Protein AF-A0A183I3W9-F1 (afdb_monomer)

Solvent-accessible surface area (backbone atoms only — not comparable to full-atom values): 16750 Å² total; per-residue (Å²): 138,83,79,77,71,91,75,84,71,76,73,82,89,70,84,82,90,46,64,45,97,86,68,46,75,49,68,56,59,66,65,44,48,93,55,62,92,86,59,88,74,72,74,53,72,75,74,72,52,84,78,87,78,65,98,84,52,79,87,77,57,77,79,57,71,70,59,51,52,53,52,48,52,54,50,48,54,52,48,56,47,52,58,54,44,75,73,58,87,86,91,89,84,89,89,62,102,74,78,94,72,88,87,69,85,76,87,74,64,93,83,63,73,87,91,68,87,80,84,73,86,70,81,82,74,81,75,76,62,72,76,66,86,85,68,71,96,62,76,83,80,78,47,74,65,56,58,56,74,66,57,76,76,83,89,67,58,97,84,63,61,94,85,65,74,91,72,59,68,67,69,55,56,66,68,64,51,63,90,74,59,77,88,80,82,65,68,65,60,54,56,50,51,51,52,51,52,53,52,50,52,53,54,49,52,55,49,50,52,52,49,51,54,50,49,53,53,49,52,53,52,53,46,53,50,47,53,54,50,38,53,72,77,45,56,91,51,42,68,61,57,56,68,74,73,117

Structure (mmCIF, N/CA/C/O backbone):
data_AF-A0A183I3W9-F1
#
_entry.id   AF-A0A183I3W9-F1
#
loop_
_atom_site.group_PDB
_atom_site.id
_atom_site.type_symbol
_atom_site.label_atom_id
_atom_site.label_alt_id
_atom_site.label_comp_id
_atom_site.label_asym_id
_atom_site.label_entity_id
_atom_site.label_seq_id
_atom_site.pdbx_PDB_ins_code
_atom_site.Cartn_x
_atom_site.Cartn_y
_atom_site.Cartn_z
_atom_site.occupancy
_atom_site.B_iso_or_equiv
_atom_site.auth_seq_id
_atom_site.auth_comp_id
_atom_site.auth_asym_id
_atom_site.auth_atom_id
_atom_site.pdbx_PDB_model_num
ATOM 1 N N . MET A 1 1 ? -70.844 -7.308 15.680 1.00 43.06 1 MET A N 1
ATOM 2 C CA . MET A 1 1 ? -69.522 -7.926 15.413 1.00 43.06 1 MET A CA 1
ATOM 3 C C . MET A 1 1 ? -68.602 -6.856 14.843 1.00 43.06 1 MET A C 1
ATOM 5 O O . MET A 1 1 ? -68.501 -6.716 13.629 1.00 43.06 1 MET A O 1
ATOM 9 N N . GLU A 1 2 ? -67.985 -6.054 15.705 1.00 44.09 2 GLU A N 1
ATOM 10 C CA . GLU A 1 2 ? -67.061 -4.998 15.281 1.00 44.09 2 GLU A CA 1
ATOM 11 C C . GLU A 1 2 ? -65.672 -5.600 15.044 1.00 44.09 2 GLU A C 1
ATOM 13 O O . GLU A 1 2 ? -65.039 -6.146 15.947 1.00 44.09 2 GLU A O 1
ATOM 18 N N . ARG A 1 3 ? -65.220 -5.572 13.785 1.00 52.25 3 ARG A N 1
ATOM 19 C CA . ARG A 1 3 ? -63.865 -5.980 13.400 1.00 52.25 3 ARG A CA 1
ATOM 20 C C . ARG A 1 3 ? -62.897 -4.868 13.777 1.00 52.25 3 ARG A C 1
ATOM 22 O O . ARG A 1 3 ? -62.835 -3.852 13.092 1.00 52.25 3 ARG A O 1
ATOM 29 N N . PHE A 1 4 ? -62.108 -5.098 14.819 1.00 52.31 4 PHE A N 1
ATOM 30 C CA . PHE A 1 4 ? -60.954 -4.261 15.124 1.00 52.31 4 PHE A CA 1
ATOM 31 C C . PHE A 1 4 ? -59.957 -4.265 13.944 1.00 52.31 4 PHE A C 1
ATOM 33 O O . PHE A 1 4 ? -59.622 -5.337 13.424 1.00 52.31 4 PHE A O 1
ATOM 40 N N . PRO A 1 5 ? -59.484 -3.091 13.488 1.00 58.53 5 PRO A N 1
ATOM 41 C CA . PRO A 1 5 ? -58.587 -2.987 12.344 1.00 58.53 5 PRO A CA 1
ATOM 42 C C . PRO A 1 5 ? -57.190 -3.546 12.658 1.00 58.53 5 PRO A C 1
ATOM 44 O O . PRO A 1 5 ? -56.577 -3.230 13.676 1.00 58.53 5 PRO A O 1
ATOM 47 N N . LYS A 1 6 ? -56.658 -4.355 11.731 1.00 56.38 6 LYS A N 1
ATOM 48 C CA . LYS A 1 6 ? -55.392 -5.115 11.824 1.00 56.38 6 LYS A CA 1
ATOM 49 C C . LYS A 1 6 ? -54.107 -4.260 11.868 1.00 56.38 6 LYS A C 1
ATOM 51 O O . LYS A 1 6 ? -53.014 -4.807 11.771 1.00 56.38 6 LYS A O 1
ATOM 56 N N . TYR A 1 7 ? -54.213 -2.939 12.002 1.00 55.66 7 TYR A N 1
ATOM 57 C CA . TYR A 1 7 ? -53.088 -2.002 11.859 1.00 55.66 7 TYR A CA 1
ATOM 58 C C . TYR A 1 7 ? -52.477 -1.551 13.196 1.00 55.66 7 TYR A C 1
ATOM 60 O O . TYR A 1 7 ? -51.515 -0.793 13.203 1.00 55.66 7 TYR A O 1
ATOM 68 N N . LEU A 1 8 ? -52.997 -2.025 14.333 1.00 51.72 8 LEU A N 1
ATOM 69 C CA . LEU A 1 8 ? -52.640 -1.509 15.664 1.00 51.72 8 LEU A CA 1
ATOM 70 C C . LEU A 1 8 ? -51.458 -2.213 16.362 1.00 51.72 8 LEU A C 1
ATOM 72 O O . LEU A 1 8 ? -51.265 -2.038 17.560 1.00 51.72 8 LEU A O 1
ATOM 76 N N . TRP A 1 9 ? -50.650 -2.989 15.632 1.00 46.47 9 TRP A N 1
ATOM 77 C CA . TRP A 1 9 ? -49.491 -3.715 16.184 1.00 46.47 9 TRP A CA 1
ATOM 78 C C . TRP A 1 9 ? -48.171 -3.406 15.467 1.00 46.47 9 TRP A C 1
ATOM 80 O O . TRP A 1 9 ? -47.278 -4.249 15.380 1.00 46.47 9 TRP A O 1
ATOM 90 N N . GLN A 1 10 ? -47.986 -2.175 14.994 1.00 53.25 10 GLN A N 1
ATOM 91 C CA . GLN A 1 10 ? -46.625 -1.669 14.816 1.00 53.25 10 GLN A CA 1
ATOM 92 C C . GLN A 1 10 ? -46.059 -1.360 16.204 1.00 53.25 10 GLN A C 1
ATOM 94 O O . GLN A 1 10 ? -46.122 -0.236 16.690 1.00 53.25 10 GLN A O 1
ATOM 99 N N . ALA A 1 11 ? -45.551 -2.399 16.873 1.00 58.72 11 ALA A N 1
ATOM 100 C CA . ALA A 1 11 ? -44.767 -2.242 18.088 1.00 58.72 11 ALA A CA 1
ATOM 101 C C . ALA A 1 11 ? -43.637 -1.252 17.792 1.00 58.72 11 ALA A C 1
ATOM 103 O O . ALA A 1 11 ? -42.832 -1.467 16.880 1.00 58.72 11 ALA A O 1
ATOM 104 N N . ILE A 1 12 ? -43.618 -0.138 18.519 1.00 67.50 12 ILE A N 1
ATOM 105 C CA . ILE A 1 12 ? -42.711 0.954 18.208 1.00 67.50 12 ILE A CA 1
ATOM 106 C C . ILE A 1 12 ? -41.286 0.532 18.597 1.00 67.50 12 ILE A C 1
ATOM 108 O O . ILE A 1 12 ? -40.957 0.416 19.773 1.00 67.50 12 ILE A O 1
ATOM 112 N N . LYS A 1 13 ? -40.439 0.271 17.596 1.00 75.38 13 LYS A N 1
ATOM 113 C CA . LYS A 1 13 ? -39.025 -0.108 17.760 1.00 75.38 13 LYS A CA 1
ATOM 114 C C . LYS A 1 13 ? -38.117 1.122 17.661 1.00 75.38 13 LYS A C 1
ATOM 116 O O . LYS A 1 13 ? -37.352 1.240 16.707 1.00 75.38 13 LYS A O 1
ATOM 121 N N . HIS A 1 14 ? -38.204 2.046 18.615 1.00 80.25 14 HIS A N 1
ATOM 122 C CA . HIS A 1 14 ? -37.231 3.138 18.739 1.00 80.25 14 HIS A CA 1
ATOM 123 C C . HIS A 1 14 ? -36.423 3.005 20.028 1.00 80.25 14 HIS A C 1
ATOM 125 O O . HIS A 1 14 ? -36.934 2.562 21.057 1.00 80.25 14 HIS A O 1
ATOM 131 N N . LEU A 1 15 ? -35.154 3.408 19.972 1.00 80.56 15 LEU A N 1
ATOM 132 C CA . LEU A 1 15 ? -34.375 3.640 21.181 1.00 80.56 15 LEU A CA 1
ATOM 133 C C . LEU A 1 15 ? -34.930 4.888 21.876 1.00 80.56 15 LEU A C 1
ATOM 135 O O . LEU A 1 15 ? -35.267 5.870 21.213 1.00 80.56 15 LEU A O 1
ATOM 139 N N . ARG A 1 16 ? -35.042 4.853 23.205 1.00 83.81 16 ARG A N 1
ATOM 140 C CA . ARG A 1 16 ? -35.497 6.009 23.978 1.00 83.81 16 ARG A CA 1
ATOM 141 C C . ARG A 1 16 ? -34.495 7.157 23.832 1.00 83.81 16 ARG A C 1
ATOM 143 O O . ARG A 1 16 ? -33.296 6.956 23.997 1.00 83.81 16 ARG A O 1
ATOM 150 N N . HIS A 1 17 ? -35.001 8.358 23.582 1.00 83.75 17 HIS A N 1
ATOM 151 C CA . HIS A 1 17 ? -34.209 9.579 23.661 1.00 83.75 17 HIS A CA 1
ATOM 152 C C . HIS A 1 17 ? -33.884 9.886 25.126 1.00 83.75 17 HIS A C 1
ATOM 154 O O . HIS A 1 17 ? -34.784 10.102 25.937 1.00 83.75 17 HIS A O 1
ATOM 160 N N . GLU A 1 18 ? -32.600 9.867 25.469 1.00 86.75 18 GLU A N 1
ATOM 161 C CA . GLU A 1 18 ? -32.106 10.259 26.788 1.00 86.75 18 GLU A CA 1
ATOM 162 C C . GLU A 1 18 ? -31.524 11.672 26.717 1.00 86.75 18 GLU A C 1
ATOM 164 O O . GLU A 1 18 ? -30.906 12.034 25.716 1.00 86.75 18 GLU A O 1
ATOM 169 N N . CYS A 1 19 ? -31.684 12.459 27.777 1.00 86.88 19 CYS A N 1
ATOM 170 C CA . CYS A 1 19 ? -31.010 13.748 27.917 1.00 86.88 19 CYS A CA 1
ATOM 171 C C . CYS A 1 19 ? -29.871 13.634 28.937 1.00 86.88 19 CYS A C 1
ATOM 173 O O . CYS A 1 19 ? -29.967 12.889 29.914 1.00 86.88 19 CYS A O 1
ATOM 175 N N . ASP A 1 20 ? -28.786 14.363 28.702 1.00 84.81 20 ASP A N 1
ATOM 176 C CA . ASP A 1 20 ? -27.709 14.563 29.667 1.00 84.81 20 ASP A CA 1
ATOM 177 C C . ASP A 1 20 ? -28.142 15.450 30.839 1.00 84.81 20 ASP A C 1
ATOM 179 O O . ASP A 1 20 ? -29.170 16.122 30.782 1.00 84.81 20 ASP A O 1
ATOM 183 N N . ALA A 1 21 ? -27.306 15.511 31.880 1.00 90.06 21 ALA A N 1
ATOM 184 C CA . ALA A 1 21 ? -27.482 16.441 32.999 1.00 90.06 21 ALA A CA 1
ATOM 185 C C . ALA A 1 21 ? -27.509 17.921 32.552 1.00 90.06 21 ALA A C 1
ATOM 187 O O . ALA A 1 21 ? -28.135 18.748 33.201 1.00 90.06 21 ALA A O 1
ATOM 188 N N . GLU A 1 22 ? -26.885 18.243 31.412 1.00 86.31 22 GLU A N 1
ATOM 189 C CA . GLU A 1 22 ? -26.918 19.571 30.777 1.00 86.31 22 GLU A CA 1
ATOM 190 C C . GLU A 1 22 ? -28.185 19.824 29.934 1.00 86.31 22 GLU A C 1
ATOM 192 O O . GLU A 1 22 ? -28.310 20.873 29.306 1.00 86.31 22 GLU A O 1
ATOM 197 N N . GLY A 1 23 ? -29.100 18.851 29.834 1.00 87.88 23 GLY A N 1
ATOM 198 C CA . GLY A 1 23 ? -30.325 18.958 29.033 1.00 87.88 23 GLY A CA 1
ATOM 199 C C . GLY A 1 23 ? -30.139 18.757 27.522 1.00 87.88 23 GLY A C 1
ATOM 200 O O . GLY A 1 23 ? -31.099 18.886 26.766 1.00 87.88 23 GLY A O 1
ATOM 201 N N . LYS A 1 24 ? -28.931 18.414 27.058 1.00 86.44 24 LYS A N 1
ATOM 202 C CA . LYS A 1 24 ? -28.671 18.053 25.653 1.00 86.44 24 LYS A CA 1
ATOM 203 C C . LYS A 1 24 ? -29.099 16.614 25.373 1.00 86.44 24 LYS A C 1
ATOM 205 O O . LYS A 1 24 ? -28.997 15.750 26.237 1.00 86.44 24 LYS A O 1
ATOM 210 N N . LEU A 1 25 ? -29.548 16.353 24.148 1.00 86.94 25 LEU A N 1
ATOM 211 C CA . LEU A 1 25 ? -29.925 15.013 23.706 1.00 86.94 25 LEU A CA 1
ATOM 212 C C . LEU A 1 25 ? -28.689 14.102 23.566 1.00 86.94 25 LEU A C 1
ATOM 214 O O . LEU A 1 25 ? -27.729 14.445 22.871 1.00 86.94 25 LEU A O 1
ATOM 218 N N . ARG A 1 26 ? -28.742 12.908 24.166 1.00 85.62 26 ARG A N 1
ATOM 219 C CA . ARG A 1 26 ? -27.699 11.870 24.104 1.00 85.62 26 ARG A CA 1
ATOM 220 C C . ARG A 1 26 ? -27.706 11.129 22.774 1.00 85.62 26 ARG A C 1
ATOM 222 O O . ARG A 1 26 ? -28.181 9.997 22.677 1.00 85.62 26 ARG A O 1
ATOM 229 N N . ASN A 1 27 ? -27.097 11.723 21.756 1.00 86.94 27 ASN A N 1
ATOM 230 C CA . ASN A 1 27 ? -26.904 11.051 20.463 1.00 86.94 27 ASN A CA 1
ATOM 231 C C . ASN A 1 27 ? -25.911 9.880 20.551 1.00 86.94 27 ASN A C 1
ATOM 233 O O . ASN A 1 27 ? -25.995 8.918 19.788 1.00 86.94 27 ASN A O 1
ATOM 237 N N . ASP A 1 28 ? -25.016 9.911 21.536 1.00 85.88 28 ASP A N 1
ATOM 238 C CA . ASP A 1 28 ? -24.037 8.857 21.787 1.00 85.88 28 ASP A CA 1
ATOM 239 C C . ASP A 1 28 ? -24.665 7.491 22.116 1.00 85.88 28 ASP A C 1
ATOM 241 O O . ASP A 1 28 ? -24.008 6.460 21.973 1.00 85.88 28 ASP A O 1
ATOM 245 N N . ALA A 1 29 ? -25.928 7.455 22.567 1.00 86.19 29 ALA A N 1
ATOM 246 C CA . ALA A 1 29 ? -26.637 6.208 22.861 1.00 86.19 29 ALA A CA 1
ATOM 247 C C . ALA A 1 29 ? -26.709 5.283 21.630 1.00 86.19 29 ALA A C 1
ATOM 249 O O . ALA A 1 29 ? -26.694 4.061 21.770 1.00 86.19 29 ALA A O 1
ATOM 250 N N . ILE A 1 30 ? -26.698 5.862 20.424 1.00 87.62 30 ILE A N 1
ATOM 251 C CA . ILE A 1 30 ? -26.643 5.127 19.156 1.00 87.62 30 ILE A CA 1
ATOM 252 C C . ILE A 1 30 ? -25.282 4.438 18.992 1.00 87.62 30 ILE A C 1
ATOM 254 O O . ILE A 1 30 ? -25.228 3.244 18.710 1.00 87.62 30 ILE A O 1
ATOM 258 N N . ALA A 1 31 ? -24.182 5.162 19.219 1.00 87.19 31 ALA A N 1
ATOM 259 C CA . ALA A 1 31 ? -22.823 4.626 19.100 1.00 87.19 31 ALA A CA 1
ATOM 260 C C . ALA A 1 31 ? -22.476 3.618 20.213 1.00 87.19 31 ALA A C 1
ATOM 262 O O . ALA A 1 31 ? -21.666 2.715 20.010 1.00 87.19 31 ALA A O 1
ATOM 263 N N . ARG A 1 32 ? -23.105 3.748 21.388 1.00 87.31 32 ARG A N 1
ATOM 264 C CA . ARG A 1 32 ? -22.963 2.813 22.516 1.00 87.31 32 ARG A CA 1
ATOM 265 C C . ARG A 1 32 ? -23.821 1.554 22.384 1.00 87.31 32 ARG A C 1
ATOM 267 O O . ARG A 1 32 ? -23.652 0.632 23.180 1.00 87.31 32 ARG A O 1
ATOM 274 N N . SER A 1 33 ? -24.721 1.486 21.403 1.00 87.19 33 SER A N 1
ATOM 275 C CA . SER A 1 33 ? -25.565 0.310 21.174 1.00 87.19 33 SER A CA 1
ATOM 276 C C . SER A 1 33 ? -24.704 -0.943 21.011 1.00 87.19 33 SER A C 1
ATOM 278 O O . SER A 1 33 ? -23.833 -0.971 20.152 1.00 87.19 33 SER A O 1
ATOM 280 N N . GLY A 1 34 ? -24.924 -1.969 21.838 1.00 87.62 34 GLY A N 1
ATOM 281 C CA . GLY A 1 34 ? -24.146 -3.217 21.826 1.00 87.62 34 GLY A CA 1
ATOM 282 C C . GLY A 1 34 ? -22.860 -3.209 22.664 1.00 87.62 34 GLY A C 1
ATOM 283 O O . GLY A 1 34 ? -22.199 -4.242 22.753 1.00 87.62 34 GLY A O 1
ATOM 284 N N . HIS A 1 35 ? -22.513 -2.090 23.306 1.00 90.38 35 HIS A N 1
ATOM 285 C CA . HIS A 1 35 ? -21.394 -1.991 24.249 1.00 90.38 35 HIS A CA 1
ATOM 286 C C . HIS A 1 35 ? -21.886 -1.911 25.705 1.00 90.38 35 HIS A C 1
ATOM 288 O O . HIS A 1 35 ? -23.045 -1.592 25.968 1.00 90.38 35 HIS A O 1
ATOM 294 N N . SER A 1 36 ? -21.001 -2.204 26.668 1.00 90.44 36 SER A N 1
ATOM 295 C CA . SER A 1 36 ? -21.293 -1.975 28.093 1.00 90.44 36 SER A CA 1
ATOM 296 C C . SER A 1 36 ? -21.435 -0.478 28.389 1.00 90.44 36 SER A C 1
ATOM 298 O O . SER A 1 36 ? -20.814 0.346 27.718 1.00 90.44 36 SER A O 1
ATOM 300 N N . LYS A 1 37 ? -22.199 -0.131 29.432 1.00 87.88 37 LYS A N 1
ATOM 301 C CA . LYS A 1 37 ? -22.383 1.258 29.889 1.00 87.88 37 LYS A CA 1
ATOM 302 C C . LYS A 1 37 ? -21.067 1.913 30.318 1.00 87.88 37 LYS A C 1
ATOM 304 O O . LYS A 1 37 ? -20.901 3.109 30.113 1.00 87.88 37 LYS A O 1
ATOM 309 N N . ASP A 1 38 ? -20.138 1.115 30.836 1.00 91.44 38 ASP A N 1
ATOM 310 C CA . ASP A 1 38 ? -18.844 1.583 31.347 1.00 91.44 38 ASP A CA 1
ATOM 311 C C . ASP A 1 38 ? -17.787 1.733 30.243 1.00 91.44 38 ASP A C 1
ATOM 313 O O . ASP A 1 38 ? -16.693 2.246 30.477 1.00 91.44 38 ASP A O 1
ATOM 317 N N . LYS A 1 39 ? -18.083 1.280 29.015 1.00 90.44 39 LYS A N 1
ATOM 318 C CA . LYS A 1 39 ? -17.146 1.402 27.900 1.00 90.44 39 LYS A CA 1
ATOM 319 C C . LYS A 1 39 ? -17.141 2.838 27.389 1.00 90.44 39 LYS A C 1
ATOM 321 O O . LYS A 1 39 ? -18.136 3.330 26.858 1.00 90.44 39 LYS A O 1
ATOM 326 N N . ILE A 1 40 ? -15.984 3.480 27.496 1.00 89.44 40 ILE A N 1
ATOM 327 C CA . ILE A 1 40 ? -15.770 4.840 27.006 1.00 89.44 40 ILE A CA 1
ATOM 328 C C . ILE A 1 40 ? -15.746 4.820 25.472 1.00 89.44 40 ILE A C 1
ATOM 330 O O . ILE A 1 40 ? -14.981 4.074 24.859 1.00 89.44 40 ILE A O 1
ATOM 334 N N . ILE A 1 41 ? -16.610 5.628 24.855 1.00 89.06 41 ILE A N 1
ATOM 335 C CA . ILE A 1 41 ? -16.709 5.807 23.403 1.00 89.06 41 ILE A CA 1
ATOM 336 C C . ILE A 1 41 ? -16.682 7.307 23.132 1.00 89.06 41 ILE A C 1
ATOM 338 O O . ILE A 1 41 ? -17.543 8.038 23.618 1.00 89.06 41 ILE A O 1
ATOM 342 N N . CYS A 1 42 ? -15.686 7.750 22.369 1.00 89.31 42 CYS A N 1
ATOM 343 C CA . CYS A 1 42 ? -15.463 9.158 22.066 1.00 89.31 42 CYS A CA 1
ATOM 344 C C . CYS A 1 42 ? -16.287 9.568 20.840 1.00 89.31 42 CYS A C 1
ATOM 346 O O . CYS A 1 42 ? -15.908 9.293 19.702 1.00 89.31 42 CYS A O 1
ATOM 348 N N . THR A 1 43 ? -17.439 10.190 21.056 1.00 88.62 43 THR A N 1
ATOM 349 C CA . THR A 1 43 ? -18.386 10.605 20.002 1.00 88.62 43 THR A CA 1
ATOM 350 C C . THR A 1 43 ? -18.501 12.116 19.872 1.00 88.62 43 THR A C 1
ATOM 352 O O . THR A 1 43 ? -18.992 12.609 18.855 1.00 88.62 43 THR A O 1
ATOM 355 N N . ARG A 1 44 ? -18.096 12.871 20.897 1.00 87.31 44 ARG A N 1
ATOM 356 C CA . ARG A 1 44 ? -18.384 14.302 20.992 1.00 87.31 44 ARG A CA 1
ATOM 357 C C . ARG A 1 44 ? -17.227 15.111 20.429 1.00 87.31 44 ARG A C 1
ATOM 359 O O . ARG A 1 44 ? -16.066 14.749 20.567 1.00 87.31 44 ARG A O 1
ATOM 366 N N . LEU A 1 45 ? -17.538 16.290 19.888 1.00 85.06 45 LEU A N 1
ATOM 367 C CA . LEU A 1 45 ? -16.521 17.237 19.412 1.00 85.06 45 LEU A CA 1
ATOM 368 C C . LEU A 1 45 ? -15.547 17.663 20.525 1.00 85.06 45 LEU A C 1
ATOM 370 O O . LEU A 1 45 ? -14.388 17.953 20.251 1.00 85.06 45 LEU A O 1
ATOM 374 N N . VAL A 1 46 ? -16.011 17.685 21.779 1.00 87.25 46 VAL A N 1
ATOM 375 C CA . VAL A 1 46 ? -15.175 17.968 22.957 1.00 87.25 46 VAL A CA 1
ATOM 376 C C . VAL A 1 46 ? -14.019 16.974 23.072 1.00 87.25 46 VAL A C 1
ATOM 378 O O . VAL A 1 46 ? -12.926 17.374 23.456 1.00 87.25 46 VAL A O 1
ATOM 381 N N . ASP A 1 47 ? -14.233 15.719 22.673 1.00 87.62 47 ASP A N 1
ATOM 382 C CA . ASP A 1 47 ? -13.225 14.660 22.752 1.00 87.62 47 ASP A CA 1
ATOM 383 C C . ASP A 1 47 ? -12.129 14.826 21.674 1.00 87.62 47 ASP A C 1
ATOM 385 O O . ASP A 1 47 ? -11.047 14.263 21.806 1.00 87.62 47 ASP A O 1
ATOM 389 N N . VAL A 1 48 ? -12.392 15.614 20.619 1.00 86.19 48 VAL A N 1
ATOM 390 C CA . VAL A 1 48 ? -11.461 15.891 19.502 1.00 86.19 48 VAL A CA 1
ATOM 391 C C . VAL A 1 48 ? -10.610 17.136 19.758 1.00 86.19 48 VAL A C 1
ATOM 393 O O . VAL A 1 48 ? -9.575 17.335 19.122 1.00 86.19 48 VAL A O 1
ATOM 396 N N . LYS A 1 49 ? -11.048 18.012 20.667 1.00 86.25 49 LYS A N 1
ATOM 397 C CA . LYS A 1 49 ? -10.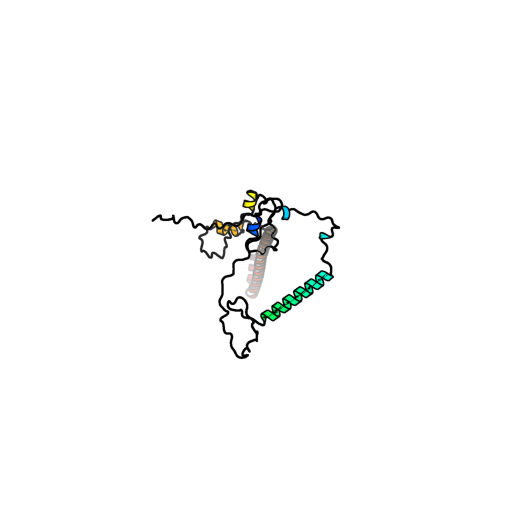317 19.242 20.963 1.00 86.25 49 LYS A CA 1
ATOM 398 C C . LYS A 1 49 ? -9.014 18.904 21.693 1.00 86.25 49 LYS A C 1
ATOM 400 O O . LYS A 1 49 ? -9.053 18.137 22.657 1.00 86.25 49 LYS A O 1
ATOM 405 N N . PRO A 1 50 ? -7.876 19.491 21.282 1.00 86.81 50 PRO A N 1
ATOM 406 C CA . PRO A 1 50 ? -6.635 19.312 22.014 1.00 86.81 50 PRO A CA 1
ATOM 407 C C . PRO A 1 50 ? -6.811 19.871 23.426 1.00 86.81 50 PRO A C 1
ATOM 409 O O . PRO A 1 50 ? -7.314 20.982 23.610 1.00 86.81 50 PRO A O 1
ATOM 412 N N . LYS A 1 51 ? -6.408 19.087 24.423 1.00 85.31 51 LYS A N 1
ATOM 413 C CA . LYS A 1 51 ? -6.261 19.578 25.790 1.00 85.31 51 LYS A CA 1
ATOM 414 C C . LYS A 1 51 ? -4.870 20.186 25.901 1.00 85.31 51 LYS A C 1
ATOM 416 O O . LYS A 1 51 ? -3.891 19.527 25.567 1.00 85.31 51 LYS A O 1
ATOM 421 N N . VAL A 1 52 ? -4.803 21.450 26.308 1.00 82.19 52 VAL A N 1
ATOM 422 C CA . VAL A 1 52 ? -3.532 22.095 26.652 1.00 82.19 52 VAL A CA 1
ATOM 423 C C . VAL A 1 52 ? -3.080 21.486 27.975 1.00 82.19 52 VAL A C 1
ATOM 425 O O . VAL A 1 52 ? -3.866 21.443 28.920 1.00 82.19 52 VAL A O 1
ATOM 42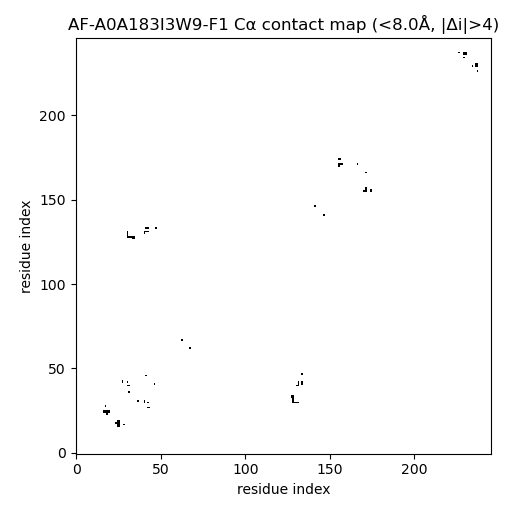8 N N . PHE A 1 53 ? -1.862 20.957 28.009 1.00 74.12 53 PHE A N 1
ATOM 429 C CA . PHE A 1 53 ? -1.274 20.391 29.218 1.00 74.12 53 PHE A CA 1
ATOM 430 C C . PHE A 1 53 ? -0.327 21.419 29.836 1.00 74.12 53 PHE A C 1
ATOM 432 O O . PHE A 1 53 ? 0.484 22.009 29.126 1.00 74.12 53 PHE A O 1
ATOM 439 N N . GLU A 1 54 ? -0.442 21.626 31.145 1.00 75.69 54 GLU A N 1
ATOM 440 C CA . GLU A 1 54 ? 0.589 22.288 31.945 1.00 75.69 54 GLU A CA 1
ATOM 441 C C . GLU A 1 54 ? 1.638 21.227 32.317 1.00 75.69 54 GLU A C 1
ATOM 443 O O . GLU A 1 54 ? 1.272 20.117 32.714 1.00 75.69 54 GLU A O 1
ATOM 448 N N . GLU A 1 55 ? 2.928 21.534 32.142 1.00 65.31 55 GLU A N 1
ATOM 449 C CA . GLU A 1 55 ? 4.035 20.564 32.271 1.00 65.31 55 GLU A CA 1
ATOM 450 C C . GLU A 1 55 ? 4.159 19.946 33.680 1.00 65.31 55 GLU A C 1
ATOM 452 O O . GLU A 1 55 ? 4.743 18.875 33.829 1.00 65.31 55 GLU A O 1
ATOM 457 N N . GLU A 1 56 ? 3.543 20.558 34.696 1.00 61.75 56 GLU A N 1
ATOM 458 C CA . GLU A 1 56 ? 3.588 20.127 36.102 1.00 61.75 56 GLU A CA 1
ATOM 459 C C . GLU A 1 56 ? 2.253 19.562 36.631 1.00 61.75 56 GLU A C 1
ATOM 461 O O . GLU A 1 56 ? 2.024 19.485 37.836 1.00 61.75 56 GLU A O 1
ATOM 466 N N . GLY A 1 57 ? 1.333 19.155 35.751 1.00 64.00 57 GLY A N 1
ATOM 467 C CA . GLY A 1 57 ? 0.051 18.587 36.175 1.00 64.00 57 GLY A CA 1
ATOM 468 C C . GLY A 1 57 ? 0.161 17.146 36.699 1.00 64.00 57 GLY A C 1
ATOM 469 O O . GLY A 1 57 ? 0.573 16.244 35.969 1.00 64.00 57 GLY A O 1
ATOM 470 N N . GLU A 1 58 ? -0.343 16.882 37.911 1.00 68.06 58 GLU A N 1
ATOM 471 C CA . GLU A 1 58 ? -0.514 15.530 38.496 1.00 68.06 58 GLU A CA 1
ATOM 472 C C . GLU A 1 58 ? -1.301 14.550 37.592 1.00 68.06 58 GLU A C 1
ATOM 474 O O . GLU A 1 58 ? -1.214 13.334 37.741 1.00 68.06 58 GLU A O 1
ATOM 479 N N . LEU A 1 59 ? -2.046 15.062 36.607 1.00 72.94 59 LEU A N 1
ATOM 480 C CA . LEU A 1 59 ? -2.926 14.301 35.712 1.00 72.94 59 LEU A CA 1
ATOM 481 C C . LEU A 1 59 ? -2.213 13.320 34.764 1.00 72.94 59 LEU A C 1
ATOM 483 O O . LEU A 1 59 ? -2.861 12.402 34.261 1.00 72.94 59 LEU A O 1
ATOM 487 N N . LEU A 1 60 ? -0.923 13.521 34.476 1.00 79.25 60 LEU A N 1
ATOM 488 C CA . LEU A 1 60 ? -0.138 12.664 33.570 1.00 79.25 60 LEU A CA 1
ATOM 489 C C . LEU A 1 60 ? 0.852 11.749 34.304 1.00 79.25 60 LEU A C 1
ATOM 491 O O . LEU A 1 60 ? 1.634 11.044 33.662 1.00 79.25 60 LEU A O 1
ATOM 495 N N . GLN A 1 61 ? 0.823 11.732 35.636 1.00 84.12 61 GLN A N 1
ATOM 496 C CA . GLN A 1 61 ? 1.686 10.852 36.410 1.00 84.12 61 GLN A CA 1
ATOM 497 C C . GLN A 1 61 ? 1.255 9.391 36.247 1.00 84.12 61 GLN A C 1
ATOM 499 O O . GLN A 1 61 ? 0.068 9.056 36.193 1.00 84.12 61 GLN A O 1
ATOM 504 N N . ARG A 1 62 ? 2.246 8.497 36.165 1.00 87.38 62 ARG A N 1
ATOM 505 C CA . ARG A 1 62 ? 1.995 7.057 36.232 1.00 87.38 62 ARG A CA 1
ATOM 506 C C . ARG A 1 62 ? 1.316 6.760 37.580 1.00 87.38 62 ARG A C 1
ATOM 508 O O . ARG A 1 62 ? 1.741 7.329 38.582 1.00 87.38 62 ARG A O 1
ATOM 515 N N . PRO A 1 63 ? 0.308 5.869 37.629 1.00 91.69 63 PRO A N 1
ATOM 516 C CA . PRO A 1 63 ? -0.257 5.421 38.898 1.00 91.69 63 PRO A CA 1
ATOM 517 C C . PRO A 1 63 ? 0.829 4.945 39.873 1.00 91.69 63 PRO A C 1
ATOM 519 O O . PRO A 1 63 ? 1.879 4.469 39.441 1.00 91.69 63 PRO A O 1
ATOM 522 N N . ASN A 1 64 ? 0.568 5.046 41.177 1.00 92.69 64 ASN A N 1
ATOM 523 C CA . ASN A 1 64 ? 1.527 4.671 42.220 1.00 92.69 64 ASN A CA 1
ATOM 524 C C . ASN A 1 64 ? 2.001 3.216 42.072 1.00 92.69 64 ASN A C 1
ATOM 526 O O . ASN A 1 64 ? 1.210 2.336 41.71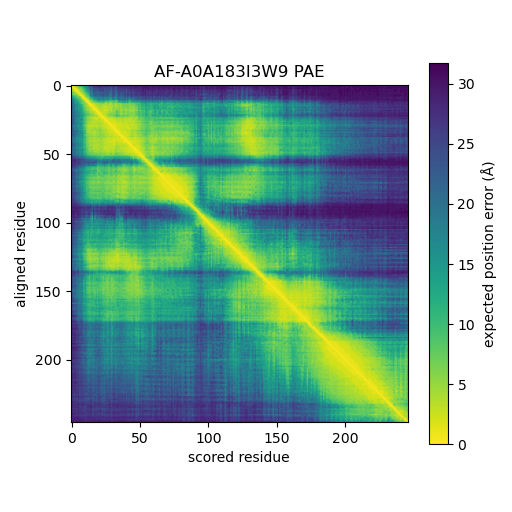7 1.00 92.69 64 ASN A O 1
ATOM 530 N N . GLU A 1 65 ? 3.262 2.949 42.426 1.00 93.69 65 GLU A N 1
ATOM 531 C CA . GLU A 1 65 ? 3.890 1.622 42.300 1.00 93.69 65 GLU A CA 1
ATOM 532 C C . GLU A 1 65 ? 3.081 0.519 43.009 1.00 93.69 65 GLU A C 1
ATOM 534 O O . GLU A 1 65 ? 2.886 -0.560 42.458 1.00 93.69 65 GLU A O 1
ATOM 539 N N . GLU A 1 66 ? 2.492 0.818 44.169 1.00 94.62 66 GLU A N 1
ATOM 540 C CA . GLU A 1 66 ? 1.627 -0.116 44.907 1.00 94.62 66 GLU A CA 1
ATOM 541 C C . GLU A 1 66 ? 0.351 -0.507 44.141 1.00 94.62 66 GLU A C 1
ATOM 543 O O . GLU A 1 66 ? -0.099 -1.649 44.200 1.00 94.62 66 GLU A O 1
ATOM 548 N N . THR A 1 67 ? -0.247 0.418 43.383 1.00 94.00 67 THR A N 1
ATOM 549 C CA . THR A 1 67 ? -1.443 0.107 42.578 1.00 94.00 67 THR A CA 1
ATOM 550 C C . THR A 1 67 ? -1.093 -0.762 41.376 1.00 94.00 67 THR A C 1
ATOM 552 O O . THR A 1 67 ? -1.879 -1.619 40.971 1.00 94.00 67 THR A O 1
ATOM 555 N N . ILE A 1 68 ? 0.112 -0.580 40.831 1.00 94.19 68 ILE A N 1
ATOM 556 C CA . ILE A 1 68 ? 0.624 -1.361 39.709 1.00 94.19 68 ILE A CA 1
ATOM 557 C C . ILE A 1 68 ? 0.895 -2.796 40.147 1.00 94.19 68 ILE A C 1
ATOM 559 O O . ILE A 1 68 ? 0.490 -3.719 39.438 1.00 94.19 68 ILE A O 1
ATOM 563 N N . THR A 1 69 ? 1.540 -3.009 41.298 1.00 94.94 69 THR A N 1
ATOM 564 C CA . THR A 1 69 ? 1.801 -4.362 41.813 1.00 94.94 69 THR A CA 1
ATOM 565 C C . THR A 1 69 ? 0.493 -5.096 42.097 1.00 94.94 69 THR A C 1
ATOM 567 O O . THR A 1 69 ? 0.308 -6.203 41.594 1.00 94.94 69 THR A O 1
ATOM 570 N N . GLN A 1 70 ? -0.474 -4.445 42.751 1.00 96.69 70 GLN A N 1
ATOM 571 C CA . GLN A 1 70 ? -1.811 -5.007 42.991 1.00 96.69 70 GLN A CA 1
ATOM 572 C C . GLN A 1 70 ? -2.545 -5.376 41.691 1.00 96.69 70 GLN A C 1
ATOM 574 O O . GLN A 1 70 ? -3.087 -6.476 41.567 1.00 96.69 70 GLN A O 1
ATOM 579 N N . GLN A 1 71 ? -2.554 -4.486 40.692 1.00 96.12 71 GLN A N 1
ATOM 580 C CA . GLN A 1 71 ? -3.173 -4.767 39.390 1.00 96.12 71 GLN A CA 1
ATOM 581 C C . GLN A 1 71 ? -2.456 -5.894 38.641 1.00 96.12 71 GLN A C 1
ATOM 583 O O . GLN A 1 71 ? -3.105 -6.712 37.982 1.00 96.12 71 GLN A O 1
ATOM 588 N N . THR A 1 72 ? -1.129 -5.956 38.748 1.00 95.94 72 THR A N 1
ATOM 589 C CA . THR A 1 72 ? -0.304 -6.996 38.123 1.00 95.94 72 THR A CA 1
ATOM 590 C C . THR A 1 72 ? -0.598 -8.357 38.739 1.00 95.94 72 THR A C 1
ATOM 592 O O . THR A 1 72 ? -0.834 -9.315 38.005 1.00 95.94 72 THR A O 1
ATOM 595 N N . GLU A 1 73 ? -0.660 -8.444 40.067 1.00 96.38 73 GLU A N 1
ATOM 596 C CA . GLU A 1 73 ? -1.018 -9.668 40.787 1.00 96.38 73 GLU A CA 1
ATOM 597 C C . GLU A 1 73 ? -2.446 -10.116 40.459 1.00 96.38 73 GLU A C 1
ATOM 599 O O . GLU A 1 73 ? -2.661 -11.277 40.104 1.00 96.38 73 GLU A O 1
ATOM 604 N N . ALA A 1 74 ? -3.414 -9.195 40.465 1.00 96.56 74 ALA A N 1
ATOM 605 C CA . ALA A 1 74 ? -4.796 -9.496 40.097 1.00 96.56 74 ALA A CA 1
ATOM 606 C C . ALA A 1 74 ? -4.916 -10.010 38.650 1.00 96.56 74 ALA A C 1
ATOM 608 O O . ALA A 1 74 ? -5.612 -10.995 38.385 1.00 96.56 74 ALA A O 1
ATOM 609 N N . THR A 1 75 ? -4.205 -9.380 37.710 1.00 96.44 75 THR A N 1
ATOM 610 C CA . THR A 1 75 ? -4.197 -9.787 36.297 1.00 96.44 75 THR A CA 1
ATOM 611 C C . THR A 1 75 ? -3.500 -11.133 36.114 1.00 96.44 75 THR A C 1
ATOM 613 O O . THR A 1 75 ? -4.004 -11.989 35.385 1.00 96.44 75 THR A O 1
ATOM 616 N N . ARG A 1 76 ? -2.382 -11.363 36.812 1.00 95.12 76 ARG A N 1
ATOM 617 C CA . ARG A 1 76 ? -1.658 -12.638 36.811 1.00 95.12 76 ARG A CA 1
ATOM 618 C C . ARG A 1 76 ? -2.555 -13.781 37.284 1.00 95.12 76 ARG A C 1
ATOM 620 O O . ARG A 1 76 ? -2.690 -14.766 36.563 1.00 95.12 76 ARG A O 1
ATOM 627 N N . LEU A 1 77 ? -3.223 -13.626 38.428 1.00 95.25 77 LEU A N 1
ATOM 628 C CA . LEU A 1 77 ? -4.144 -14.633 38.968 1.00 95.25 77 LEU A CA 1
ATOM 629 C C . LEU A 1 77 ? -5.328 -14.896 38.026 1.00 95.25 77 LEU A C 1
ATOM 631 O O . LEU A 1 77 ? -5.735 -16.043 37.835 1.00 95.25 77 LEU A O 1
ATOM 635 N N . ALA A 1 78 ? -5.876 -13.854 37.392 1.00 93.44 78 ALA A N 1
ATOM 636 C CA . ALA A 1 78 ? -6.953 -14.008 36.414 1.00 93.44 78 ALA A CA 1
ATOM 637 C C . ALA A 1 78 ? -6.502 -14.796 35.172 1.00 93.44 78 ALA A C 1
ATOM 639 O O . ALA A 1 78 ? -7.247 -15.641 34.670 1.00 93.44 78 ALA A O 1
ATOM 640 N N . LEU A 1 79 ? -5.280 -14.560 34.690 1.00 91.25 79 LEU A N 1
ATOM 641 C CA . LEU A 1 79 ? -4.705 -15.300 33.568 1.00 91.25 79 LEU A CA 1
ATOM 642 C C . LEU A 1 79 ? -4.395 -16.752 33.943 1.00 91.25 79 LEU A C 1
ATOM 644 O O . LEU A 1 79 ? -4.752 -17.644 33.176 1.00 91.25 79 LEU A O 1
ATOM 648 N N . GLU A 1 80 ? -3.827 -17.001 35.126 1.00 90.62 80 GLU A N 1
ATOM 649 C CA . GLU A 1 80 ? -3.617 -18.352 35.674 1.00 90.62 80 GLU A CA 1
ATOM 650 C C . GLU A 1 80 ? -4.949 -19.115 35.823 1.00 90.62 80 GLU A C 1
ATOM 652 O O . GLU A 1 80 ? -5.046 -20.315 35.543 1.00 90.62 80 GLU A O 1
ATOM 657 N N . LYS A 1 81 ? -6.032 -18.414 36.178 1.00 90.50 81 LYS A N 1
ATOM 658 C CA . LYS A 1 81 ? -7.385 -18.984 36.188 1.00 90.50 81 LYS A CA 1
ATOM 659 C C . LYS A 1 81 ? -7.893 -19.310 34.782 1.00 90.50 81 LYS A C 1
ATOM 661 O O . LYS A 1 81 ? -8.511 -20.351 34.585 1.00 90.50 81 LYS A O 1
ATOM 666 N N . ILE A 1 82 ? -7.660 -18.455 33.786 1.00 82.81 82 ILE A N 1
ATOM 667 C CA . ILE A 1 82 ? -8.082 -18.721 32.399 1.00 82.81 82 ILE A CA 1
ATOM 668 C C . ILE A 1 82 ? -7.294 -19.894 31.808 1.00 82.81 82 ILE A C 1
ATOM 670 O O . ILE A 1 82 ? -7.877 -20.716 31.100 1.00 82.81 82 ILE A O 1
ATOM 674 N N . THR A 1 83 ? -5.995 -20.001 32.091 1.00 80.44 83 THR A N 1
ATOM 675 C CA . THR A 1 83 ? -5.170 -21.119 31.614 1.00 80.44 83 THR A CA 1
ATOM 676 C C . THR A 1 83 ? -5.586 -22.430 32.269 1.00 80.44 83 THR A C 1
ATOM 678 O O . THR A 1 83 ? -5.777 -23.404 31.548 1.00 80.44 83 THR A O 1
ATOM 681 N N . SER A 1 84 ? -5.835 -22.450 33.582 1.00 78.25 84 SER A N 1
ATOM 682 C CA . SER A 1 84 ? -6.372 -23.635 34.274 1.00 78.25 84 SER A CA 1
ATOM 683 C C . SER A 1 84 ? -7.803 -23.984 33.846 1.00 78.25 84 SER A C 1
ATOM 685 O O . SER A 1 84 ? -8.120 -25.152 33.661 1.00 78.25 84 SER A O 1
ATOM 687 N N . THR A 1 85 ? -8.667 -22.999 33.585 1.00 72.50 85 THR A N 1
ATOM 688 C CA . THR A 1 85 ? -10.038 -23.254 33.096 1.00 72.50 85 THR A CA 1
ATOM 689 C C . THR A 1 85 ? -10.046 -23.762 31.650 1.00 72.50 85 THR A C 1
ATOM 691 O O . THR A 1 85 ? -10.880 -24.586 31.291 1.00 72.50 85 THR A O 1
ATOM 694 N N . LYS A 1 86 ? -9.088 -23.352 30.804 1.00 65.81 86 LYS A N 1
ATOM 695 C CA . LYS A 1 86 ? -8.892 -23.962 29.473 1.00 65.81 86 LYS A CA 1
ATOM 696 C C . LYS A 1 86 ? -8.539 -25.456 29.543 1.00 65.81 86 LYS A C 1
ATOM 698 O O . LYS A 1 86 ? -8.645 -26.127 28.521 1.00 65.81 86 LYS A O 1
ATOM 703 N N . VAL A 1 87 ? -8.148 -25.965 30.713 1.00 61.19 87 VAL A N 1
ATOM 704 C CA . VAL A 1 87 ? -7.839 -27.382 30.953 1.00 61.19 87 VAL A CA 1
ATOM 705 C C . VAL A 1 87 ? -9.075 -28.181 31.412 1.00 61.19 87 VAL A C 1
ATOM 707 O O . VAL A 1 87 ? -9.073 -29.399 31.272 1.00 61.19 87 VAL A O 1
ATOM 710 N N . ALA A 1 88 ? -10.165 -27.547 31.867 1.00 62.81 88 ALA A N 1
ATOM 711 C CA . ALA A 1 88 ? -11.344 -28.253 32.387 1.00 62.81 88 ALA A CA 1
ATOM 712 C C . ALA A 1 88 ? -12.670 -27.528 32.055 1.00 62.81 88 ALA A C 1
ATOM 714 O O . ALA A 1 88 ? -12.936 -26.430 32.537 1.00 62.81 88 ALA A O 1
ATOM 715 N N . SER A 1 89 ? -13.545 -28.139 31.246 1.00 44.72 89 SER A N 1
ATOM 716 C CA . SER A 1 89 ? -14.885 -27.609 30.899 1.00 44.72 89 SER A CA 1
ATOM 717 C C . SER A 1 89 ? -15.897 -28.760 30.775 1.00 44.72 89 SER A C 1
ATOM 719 O O . SER A 1 89 ? -15.541 -29.750 30.149 1.00 44.72 89 SER A O 1
ATOM 721 N N . GLY A 1 90 ? -17.163 -28.748 31.226 1.00 46.50 90 GLY A N 1
ATOM 722 C CA . GLY A 1 90 ? -18.050 -27.780 31.898 1.00 46.50 90 GLY A CA 1
ATOM 723 C C . GLY A 1 90 ? -19.505 -28.337 31.954 1.00 46.50 90 GLY A C 1
ATOM 724 O O . GLY A 1 90 ? -19.765 -29.390 31.374 1.00 46.50 90 GLY A O 1
ATOM 725 N N . GLY A 1 91 ? -20.474 -27.646 32.591 1.00 49.62 91 GLY A N 1
ATOM 726 C CA . GLY A 1 91 ? -21.926 -27.947 32.474 1.00 49.62 91 GLY A CA 1
ATOM 727 C C . GLY A 1 91 ? -22.861 -27.213 33.469 1.00 49.62 91 GLY A C 1
ATOM 728 O O . GLY A 1 91 ? -22.513 -27.082 34.636 1.00 49.62 91 GLY A O 1
ATOM 729 N N . HIS A 1 92 ? -24.045 -26.736 33.023 1.00 50.94 92 HIS A N 1
ATOM 730 C CA . HIS A 1 92 ? -25.003 -25.897 33.795 1.00 50.94 92 HIS A CA 1
ATOM 731 C C . HIS A 1 92 ? -26.478 -26.398 33.771 1.00 50.94 92 HIS A C 1
ATOM 733 O O . HIS A 1 92 ? -26.864 -27.196 32.923 1.00 50.94 92 HIS A O 1
ATOM 739 N N . ASN A 1 93 ? -27.283 -25.898 34.729 1.00 46.38 93 ASN A N 1
ATOM 740 C CA . ASN A 1 93 ? -28.472 -26.482 35.393 1.00 46.38 93 ASN A CA 1
ATOM 741 C C . ASN A 1 93 ? -29.873 -26.063 34.851 1.00 46.38 93 ASN A C 1
ATOM 743 O O . ASN A 1 93 ? -30.079 -24.942 34.392 1.00 46.38 93 ASN A O 1
ATOM 747 N N . SER A 1 94 ? -30.864 -26.957 35.001 1.00 53.94 94 SER A N 1
ATOM 748 C CA . SER A 1 94 ? -32.234 -26.918 34.455 1.00 53.94 94 SER A CA 1
ATOM 749 C C . SER A 1 94 ? -33.316 -26.362 35.416 1.00 53.94 94 SER A C 1
ATOM 751 O O . SER A 1 94 ? -34.002 -27.124 36.093 1.00 53.94 94 SER A O 1
ATOM 753 N N . GLY A 1 95 ? -33.549 -25.045 35.429 1.00 57.06 95 GLY A N 1
ATOM 754 C CA . GLY A 1 95 ? -34.909 -24.478 35.571 1.00 57.06 95 GLY A CA 1
ATOM 755 C C . GLY A 1 95 ? -35.663 -24.507 36.920 1.00 57.06 95 GLY A C 1
ATOM 756 O O . GLY A 1 95 ? -36.879 -24.347 36.900 1.00 57.06 95 GLY A O 1
ATOM 757 N N . ALA A 1 96 ? -35.020 -24.661 38.085 1.00 59.38 96 ALA A N 1
ATOM 758 C CA . ALA A 1 96 ? -35.674 -24.447 39.394 1.00 59.38 96 ALA A CA 1
ATOM 759 C C . ALA A 1 96 ? -35.232 -23.123 40.045 1.00 59.38 96 ALA A C 1
ATOM 761 O O . ALA A 1 96 ? -34.085 -22.717 39.877 1.00 59.38 96 ALA A O 1
ATOM 762 N N . LYS A 1 97 ? -36.126 -22.465 40.806 1.00 65.81 97 LYS A N 1
ATOM 763 C CA . LYS A 1 97 ? -35.879 -21.131 41.400 1.00 65.81 97 LYS A CA 1
ATOM 764 C C . LYS A 1 97 ? -34.658 -21.099 42.332 1.00 65.81 97 LYS A C 1
ATOM 766 O O . LYS A 1 97 ? -33.912 -20.132 42.293 1.00 65.81 97 LYS A O 1
ATOM 771 N N . GLN A 1 98 ? -34.429 -22.161 43.106 1.00 57.91 98 GLN A N 1
ATOM 772 C CA . GLN A 1 98 ? -33.179 -22.469 43.813 1.00 57.91 98 GLN A CA 1
ATOM 773 C C . GLN A 1 98 ? -33.045 -24.002 43.896 1.00 57.91 98 GLN A C 1
ATOM 775 O O . GLN A 1 98 ? -34.053 -24.700 44.022 1.00 57.91 98 GLN A O 1
ATOM 780 N N . ARG A 1 99 ? -31.826 -24.549 43.803 1.00 66.56 99 ARG A N 1
ATOM 781 C CA . ARG A 1 99 ? -31.531 -25.973 44.057 1.00 66.56 99 ARG A CA 1
ATOM 782 C C . ARG A 1 99 ? -30.353 -26.068 45.008 1.00 66.56 99 ARG A C 1
ATOM 784 O O . ARG A 1 99 ? -29.347 -25.401 44.793 1.00 66.56 99 ARG A O 1
ATOM 791 N N . ILE A 1 100 ? -30.461 -26.938 46.003 1.00 73.75 100 ILE A N 1
ATOM 792 C CA . ILE A 1 100 ? -29.313 -27.370 46.798 1.00 73.75 100 ILE A CA 1
ATOM 793 C C . ILE A 1 100 ? -28.676 -28.515 46.011 1.00 73.75 100 ILE A C 1
ATOM 795 O O . ILE A 1 100 ? -29.230 -29.611 45.958 1.00 73.75 100 ILE A O 1
ATOM 799 N N . ILE A 1 101 ? -27.563 -28.245 45.329 1.00 66.12 101 ILE A N 1
ATOM 800 C CA . ILE A 1 101 ? -26.841 -29.251 44.544 1.00 66.12 101 ILE A CA 1
ATOM 801 C C . ILE A 1 101 ? -25.566 -29.599 45.298 1.00 66.12 101 ILE A C 1
ATOM 803 O O . ILE A 1 101 ? -24.702 -28.746 45.493 1.00 66.12 101 ILE A O 1
ATOM 807 N N . ARG A 1 102 ? -25.435 -30.864 45.701 1.00 78.62 102 ARG A N 1
ATOM 808 C CA . ARG A 1 102 ? -24.131 -31.424 46.056 1.00 78.62 102 ARG A CA 1
ATOM 809 C C . ARG A 1 102 ? -23.396 -31.691 44.749 1.00 78.62 102 ARG A C 1
ATOM 811 O O . ARG A 1 102 ? -23.679 -32.675 44.075 1.00 78.62 102 ARG A O 1
ATOM 818 N N . MET A 1 103 ? -22.532 -30.761 44.354 1.00 68.44 103 MET A N 1
ATOM 819 C CA . MET A 1 103 ? -21.691 -30.924 43.173 1.00 68.44 103 MET A CA 1
ATOM 820 C C . MET A 1 103 ? -20.600 -31.939 43.518 1.00 68.44 103 MET A C 1
ATOM 822 O O . MET A 1 103 ? -19.751 -31.666 44.363 1.00 68.44 103 MET A O 1
ATOM 826 N N . ALA A 1 104 ? -20.657 -33.108 42.891 1.00 78.56 104 ALA A N 1
ATOM 827 C CA . ALA A 1 104 ? -19.541 -34.038 42.821 1.00 78.56 104 ALA A CA 1
ATOM 828 C C . ALA A 1 104 ? -19.117 -34.122 41.353 1.00 78.56 104 ALA A C 1
ATOM 830 O O . ALA A 1 104 ? -19.970 -34.207 40.465 1.00 78.56 104 ALA A O 1
ATOM 831 N N . GLU A 1 105 ? -17.816 -34.038 41.098 1.00 79.75 105 GLU A N 1
ATOM 832 C CA . GLU A 1 105 ? -17.269 -34.235 39.761 1.00 79.75 105 GLU A CA 1
ATOM 833 C C . GLU A 1 105 ? -17.525 -35.684 39.324 1.00 79.75 105 GLU A C 1
ATOM 835 O O . GLU A 1 105 ? -17.283 -36.624 40.083 1.00 79.75 105 GLU A O 1
ATOM 840 N N . VAL A 1 106 ? -18.074 -35.871 38.121 1.00 82.00 106 VAL A N 1
ATOM 841 C CA . VAL A 1 106 ? -18.249 -37.211 37.550 1.00 82.00 106 VAL A CA 1
ATOM 842 C C . VAL A 1 106 ? -16.864 -37.744 37.206 1.00 82.00 106 VAL A C 1
ATOM 844 O O . VAL A 1 106 ? -16.136 -37.095 36.462 1.00 82.00 106 VAL A O 1
ATOM 847 N N . GLN A 1 107 ? -16.513 -38.924 37.722 1.00 84.00 107 GLN A N 1
ATOM 848 C CA . GLN A 1 107 ? -15.266 -39.604 37.375 1.00 84.00 107 GLN A CA 1
ATOM 849 C C . GLN A 1 107 ? -15.201 -39.809 35.853 1.00 84.00 107 GLN A C 1
ATOM 851 O O . GLN A 1 107 ? -15.965 -40.593 35.292 1.00 84.00 107 GLN A O 1
ATOM 856 N N . GLN A 1 108 ? -14.320 -39.065 35.184 1.00 79.56 108 GLN A N 1
ATOM 857 C CA . GLN A 1 108 ? -14.131 -39.145 33.740 1.00 79.56 108 GLN A CA 1
ATOM 858 C C . GLN A 1 108 ? -13.245 -40.350 33.401 1.00 79.56 108 GLN A C 1
ATOM 860 O O . GLN A 1 108 ? -12.193 -40.533 34.013 1.00 79.56 108 GLN A O 1
ATOM 865 N N . ASP A 1 109 ? -13.675 -41.178 32.446 1.00 88.88 109 ASP A N 1
ATOM 866 C CA . ASP A 1 109 ? -12.894 -42.333 31.999 1.00 88.88 109 ASP A CA 1
ATOM 867 C C . ASP A 1 109 ? -11.647 -41.849 31.234 1.00 88.88 109 ASP A C 1
ATOM 869 O O . ASP A 1 109 ? -11.786 -41.165 30.212 1.00 88.88 109 ASP A O 1
ATOM 873 N N . PRO A 1 110 ? -10.427 -42.183 31.700 1.00 87.00 110 PRO A N 1
ATOM 874 C CA . PRO A 1 110 ? -9.191 -41.774 31.039 1.00 87.00 110 PRO A CA 1
ATOM 875 C C . PRO A 1 110 ? -9.011 -42.380 29.636 1.00 87.00 110 PRO A C 1
ATOM 877 O O . PRO A 1 110 ? -8.173 -41.889 28.882 1.00 87.00 110 PRO A O 1
ATOM 880 N N . MET A 1 111 ? -9.776 -43.416 29.269 1.00 87.69 111 MET A N 1
ATOM 881 C CA . MET A 1 111 ? -9.735 -44.066 27.953 1.00 87.69 111 MET A CA 1
ATOM 882 C C . MET A 1 111 ? -10.899 -43.663 27.033 1.00 87.69 111 MET A C 1
ATOM 884 O O . MET A 1 111 ? -10.966 -44.117 25.885 1.00 87.69 111 MET A O 1
ATOM 888 N N . GLU A 1 112 ? -11.811 -42.801 27.490 1.00 85.19 112 GLU A N 1
ATOM 889 C CA . GLU A 1 112 ? -12.957 -42.380 26.687 1.00 85.19 112 GLU A CA 1
ATOM 890 C C . GLU A 1 112 ? -12.547 -41.365 25.608 1.00 85.19 112 GLU A C 1
ATOM 892 O O . GLU A 1 112 ? -11.889 -40.354 25.853 1.00 85.19 112 GLU A O 1
ATOM 897 N N . SER A 1 113 ? -12.966 -41.631 24.370 1.00 88.38 113 SER A N 1
ATOM 898 C CA . SER A 1 113 ? -12.673 -40.763 23.225 1.00 88.38 113 SER A CA 1
ATOM 899 C C . SER A 1 113 ? -13.519 -39.472 23.223 1.00 88.38 113 SER A C 1
ATOM 901 O O . SER A 1 113 ? -14.614 -39.443 23.791 1.00 88.38 113 SER A O 1
ATOM 903 N N . PRO A 1 114 ? -13.085 -38.394 22.531 1.00 87.38 114 PRO A N 1
ATOM 904 C CA . PRO A 1 114 ? -13.845 -37.145 22.438 1.00 87.38 114 PRO A CA 1
ATOM 905 C C . PRO A 1 114 ? -15.266 -37.330 21.873 1.00 87.38 114 PRO A C 1
ATOM 907 O O . PRO A 1 114 ? -15.450 -37.797 20.750 1.00 87.38 114 PRO A O 1
ATOM 910 N N . LYS A 1 115 ? -16.283 -36.904 22.634 1.00 86.62 115 LYS A N 1
ATOM 911 C CA . LYS A 1 115 ? -17.712 -37.150 22.338 1.00 86.62 115 LYS A CA 1
ATOM 912 C C . LYS A 1 115 ? -18.285 -36.351 21.163 1.00 86.62 115 LYS A C 1
ATOM 914 O O . LYS A 1 115 ? -19.267 -36.773 20.558 1.00 86.62 115 LYS A O 1
ATOM 919 N N . PHE A 1 116 ? -17.717 -35.185 20.843 1.00 87.12 116 PHE A N 1
ATOM 920 C CA . PHE A 1 116 ? -18.313 -34.235 19.896 1.00 87.12 116 PHE A CA 1
ATOM 921 C C . PHE A 1 116 ? -17.377 -33.887 18.737 1.00 87.12 116 PHE A C 1
ATOM 923 O O . PHE A 1 116 ? -16.172 -33.716 18.907 1.00 87.12 116 PHE A O 1
ATOM 930 N N . LYS A 1 117 ? -17.952 -33.706 17.543 1.00 87.81 117 LYS A N 1
ATOM 931 C CA . LYS A 1 117 ? -17.235 -33.202 16.364 1.00 87.81 117 LYS A CA 1
ATOM 932 C C . LYS A 1 117 ? -17.004 -31.691 16.500 1.00 87.81 117 LYS A C 1
ATOM 934 O O . LYS A 1 117 ? -17.937 -30.908 16.344 1.00 87.81 117 LYS A O 1
ATOM 939 N N . ILE A 1 118 ? -15.761 -31.284 16.763 1.00 87.88 118 ILE A N 1
ATOM 940 C CA . ILE A 1 118 ? -15.371 -29.870 16.969 1.00 87.88 118 ILE A CA 1
ATOM 941 C C . ILE A 1 118 ? -15.082 -29.143 15.634 1.00 87.88 118 ILE A C 1
ATOM 943 O O . ILE A 1 118 ? -14.980 -27.923 15.577 1.00 87.88 118 ILE A O 1
ATOM 947 N N . ASN A 1 119 ? -15.014 -29.859 14.510 1.00 90.19 119 ASN A N 1
ATOM 948 C CA . ASN A 1 119 ? -14.588 -29.329 13.208 1.00 90.19 119 ASN A CA 1
ATOM 949 C C . ASN A 1 119 ? -15.658 -28.535 12.424 1.00 90.19 119 ASN A C 1
ATOM 951 O O . ASN A 1 119 ? -15.471 -28.258 11.235 1.00 90.19 119 ASN A O 1
ATOM 955 N N . ARG A 1 120 ? -16.780 -28.155 13.047 1.00 91.12 120 ARG A N 1
ATOM 956 C CA . ARG A 1 120 ? -17.817 -27.344 12.393 1.00 91.12 120 ARG A CA 1
ATOM 957 C C . ARG A 1 120 ? -17.330 -25.900 12.235 1.00 91.12 120 ARG A C 1
ATOM 959 O O . ARG A 1 120 ? -17.271 -25.153 13.205 1.00 91.12 120 ARG A O 1
ATOM 966 N N . LYS A 1 121 ? -17.028 -25.489 11.001 1.00 92.25 121 LYS A N 1
ATOM 967 C CA . LYS A 1 121 ? -16.666 -24.100 10.679 1.00 92.25 121 LYS A CA 1
ATOM 968 C C . LYS A 1 121 ? -17.923 -23.231 10.634 1.00 92.25 121 LYS A C 1
ATOM 970 O O . LYS A 1 121 ? -18.819 -23.474 9.829 1.00 92.25 121 LYS A O 1
ATOM 975 N N . ILE A 1 122 ? -17.989 -22.242 11.517 1.00 92.19 122 ILE A N 1
ATOM 976 C CA . ILE A 1 122 ? -19.065 -21.246 11.592 1.00 92.19 122 ILE A CA 1
ATOM 977 C C . ILE A 1 122 ? -18.521 -19.950 10.964 1.00 92.19 122 ILE A C 1
ATOM 979 O O . ILE A 1 122 ? -17.333 -19.669 11.146 1.00 92.19 122 ILE A O 1
ATOM 983 N N . PRO A 1 123 ? -19.323 -19.170 10.207 1.00 94.19 123 PRO A N 1
ATOM 984 C CA . PRO A 1 123 ? -18.894 -17.845 9.766 1.00 94.19 123 PRO A CA 1
ATOM 985 C C . PRO A 1 123 ? -18.528 -16.970 10.969 1.00 94.19 123 PRO A C 1
ATOM 987 O O . PRO A 1 123 ? -19.060 -17.146 12.067 1.00 94.19 123 PRO A O 1
ATOM 990 N N . HIS A 1 124 ? -17.622 -16.016 10.762 1.00 92.81 124 HIS A N 1
ATOM 991 C CA . HIS A 1 124 ? -17.254 -15.079 11.816 1.00 92.81 124 HIS A CA 1
ATOM 992 C C . HIS A 1 124 ? -18.490 -14.326 12.319 1.00 92.81 124 HIS A C 1
ATOM 994 O O . HIS A 1 124 ? -19.316 -13.863 11.530 1.00 92.81 124 HIS A O 1
ATOM 1000 N N . ALA A 1 125 ? -18.608 -14.218 13.643 1.00 90.25 125 ALA A N 1
ATOM 1001 C CA . ALA A 1 125 ? -19.607 -13.367 14.270 1.00 90.25 125 ALA A CA 1
ATOM 1002 C C . ALA A 1 125 ? -19.432 -11.914 13.788 1.00 90.25 125 ALA A C 1
ATOM 1004 O O . ALA A 1 125 ? -18.307 -11.517 13.458 1.00 90.25 125 ALA A O 1
ATOM 1005 N N . PRO A 1 126 ? -20.512 -11.112 13.743 1.00 90.75 126 PRO A N 1
ATOM 1006 C CA . PRO A 1 126 ? -20.378 -9.696 13.438 1.00 90.75 126 PRO A CA 1
ATOM 1007 C C . PRO A 1 126 ? -19.390 -9.044 14.421 1.00 90.75 126 PRO A C 1
ATOM 1009 O O . PRO A 1 126 ? -19.368 -9.416 15.600 1.00 90.75 126 PRO A O 1
ATOM 1012 N N . PRO A 1 127 ? -18.560 -8.092 13.962 1.00 90.94 127 PRO A N 1
ATOM 1013 C CA . PRO A 1 127 ? -17.665 -7.372 14.853 1.00 90.94 127 PRO A CA 1
ATOM 1014 C C . PRO A 1 127 ? -18.472 -6.564 15.875 1.00 90.94 127 PRO A C 1
ATOM 1016 O O . PRO A 1 127 ? -19.661 -6.294 15.688 1.00 90.94 127 PRO A O 1
ATOM 1019 N N . SER A 1 128 ? -17.815 -6.140 16.956 1.00 89.06 128 SER A N 1
ATOM 1020 C CA . SER A 1 128 ? -18.416 -5.171 17.873 1.00 89.06 128 SER A CA 1
ATOM 1021 C C . SER A 1 128 ? -18.853 -3.911 17.104 1.00 89.06 128 SER A C 1
ATOM 1023 O O . SER A 1 128 ? -18.198 -3.580 16.111 1.00 89.06 128 SER A O 1
ATOM 1025 N N . PRO A 1 129 ? -19.894 -3.190 17.559 1.00 88.62 129 PRO A N 1
ATOM 1026 C CA . PRO A 1 129 ? -20.407 -2.003 16.874 1.00 88.62 129 PRO A CA 1
ATOM 1027 C C . PRO A 1 129 ? -19.271 -1.044 16.494 1.00 88.62 129 PRO A C 1
ATOM 1029 O O . PRO A 1 129 ? -18.379 -0.835 17.330 1.00 88.62 129 PRO A O 1
ATOM 1032 N N . PRO A 1 130 ? -19.269 -0.492 15.264 1.00 87.12 130 PRO A N 1
ATOM 1033 C CA . PRO A 1 130 ? -18.171 0.334 14.784 1.00 87.12 130 PRO A CA 1
ATOM 1034 C C . PRO A 1 130 ? -17.984 1.537 15.707 1.00 87.12 130 PRO A C 1
ATOM 1036 O O . PRO A 1 130 ? -18.946 2.221 16.056 1.00 87.12 130 PRO A O 1
ATOM 1039 N N . ALA A 1 131 ? -16.739 1.778 16.116 1.00 86.19 131 ALA A N 1
ATOM 1040 C CA . ALA A 1 131 ? -16.403 2.969 16.880 1.00 86.19 131 ALA A CA 1
ATOM 1041 C C . ALA A 1 131 ? -16.603 4.225 16.018 1.00 86.19 131 ALA A C 1
ATOM 1043 O O . ALA A 1 131 ? -16.452 4.189 14.794 1.00 86.19 131 ALA A O 1
ATOM 1044 N N . SER A 1 132 ? -16.928 5.343 16.662 1.00 87.12 132 SER A N 1
ATOM 1045 C CA . SER A 1 132 ? -16.991 6.652 16.019 1.00 87.12 132 SER A CA 1
ATOM 1046 C C . SER A 1 132 ? -15.628 7.027 15.442 1.00 87.12 132 SER A C 1
ATOM 1048 O O . SER A 1 132 ? -14.614 7.028 16.138 1.00 87.12 132 SER A O 1
ATOM 1050 N N . VAL A 1 133 ? -15.609 7.358 14.153 1.00 86.81 133 VAL A N 1
ATOM 1051 C CA . VAL A 1 133 ? -14.402 7.839 13.482 1.00 86.81 133 VAL A CA 1
ATOM 1052 C C . VAL A 1 133 ? -14.166 9.288 13.898 1.00 86.81 133 VAL A C 1
ATOM 1054 O O . VAL A 1 133 ? -14.948 10.172 13.554 1.00 86.81 133 VAL A O 1
ATOM 1057 N N . ILE A 1 134 ? -13.082 9.529 14.634 1.00 84.50 134 ILE A N 1
ATOM 1058 C CA . ILE A 1 134 ? -12.612 10.874 14.966 1.00 84.50 134 ILE A CA 1
ATOM 1059 C C . ILE A 1 134 ? -11.560 11.264 13.932 1.00 84.50 134 ILE A C 1
ATOM 1061 O O . ILE A 1 134 ? -10.438 10.765 13.942 1.00 84.50 134 ILE A O 1
ATOM 1065 N N . SER A 1 135 ? -11.941 12.135 13.007 1.00 81.00 135 SER A N 1
ATOM 1066 C CA . SER A 1 135 ? -11.038 12.744 12.026 1.00 81.00 135 SER A CA 1
ATOM 1067 C C . SER A 1 135 ? -10.952 14.249 12.255 1.00 81.00 135 SER A C 1
ATOM 1069 O O . SER A 1 135 ? -11.712 14.804 13.054 1.00 81.00 135 SER A O 1
ATOM 1071 N N . SER A 1 136 ? -10.022 14.916 11.565 1.00 76.88 136 SER A N 1
ATOM 1072 C CA . SER A 1 136 ? -9.920 16.374 11.611 1.00 76.88 136 SER A CA 1
ATOM 1073 C C . SER A 1 136 ? -11.278 17.018 11.324 1.00 76.88 136 SER A C 1
ATOM 1075 O O . SER A 1 136 ? -12.022 16.585 10.446 1.00 76.88 136 SER A O 1
ATOM 1077 N N . ILE A 1 137 ? -11.583 18.079 12.074 1.00 67.31 137 ILE A N 1
ATOM 1078 C CA . ILE A 1 137 ? -12.884 18.774 12.091 1.00 67.31 137 ILE A CA 1
ATOM 1079 C C . ILE A 1 137 ? -13.289 19.289 10.700 1.00 67.31 137 ILE A C 1
ATOM 1081 O O . ILE A 1 137 ? -14.460 19.549 10.432 1.00 67.31 137 ILE A O 1
ATOM 1085 N N . SER A 1 138 ? -12.336 19.413 9.782 1.00 74.31 138 SER A N 1
ATOM 1086 C CA . SER A 1 138 ? -12.621 19.598 8.368 1.00 74.31 138 SER A CA 1
ATOM 1087 C C . SER A 1 138 ? -11.771 18.636 7.543 1.00 74.31 138 SER A C 1
ATOM 1089 O O . SER A 1 138 ? -10.559 18.553 7.775 1.00 74.31 138 SER A O 1
ATOM 1091 N N . PRO A 1 139 ? -12.374 17.900 6.595 1.00 77.88 139 PRO A N 1
ATOM 1092 C CA . PRO A 1 139 ? -11.601 17.176 5.603 1.00 77.88 139 PRO A CA 1
ATOM 1093 C C . PRO A 1 139 ? -10.824 18.193 4.763 1.00 77.88 139 PRO A C 1
ATOM 1095 O O . PRO A 1 139 ? -11.356 19.249 4.404 1.00 77.88 139 PRO A O 1
ATOM 1098 N N . LEU A 1 140 ? -9.566 17.885 4.450 1.00 80.25 140 LEU A N 1
ATOM 1099 C CA . LEU A 1 140 ? -8.814 18.668 3.475 1.00 80.25 140 LEU A CA 1
ATOM 1100 C C . LEU A 1 140 ? -9.594 18.646 2.155 1.00 80.25 140 LEU A C 1
ATOM 1102 O O . LEU A 1 140 ? -9.960 17.580 1.656 1.00 80.25 140 LEU A O 1
ATOM 1106 N N . LYS A 1 141 ? -9.907 19.827 1.615 1.00 85.00 141 LYS A N 1
ATOM 1107 C CA . LYS A 1 141 ? -10.594 19.935 0.327 1.00 85.00 141 LYS A CA 1
ATOM 1108 C C . LYS A 1 141 ? -9.593 19.575 -0.763 1.00 85.00 141 LYS A C 1
ATOM 1110 O O . LYS A 1 141 ? -8.724 20.382 -1.079 1.00 85.00 141 LYS A O 1
ATOM 1115 N N . THR A 1 142 ? -9.730 18.383 -1.330 1.00 85.94 142 THR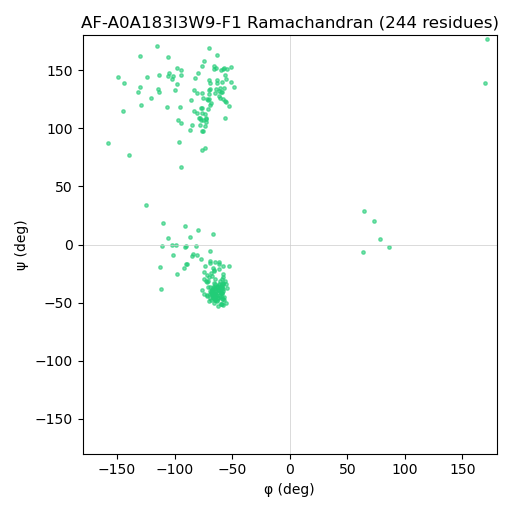 A N 1
ATOM 1116 C CA . THR A 1 142 ? -8.933 17.968 -2.485 1.00 85.94 142 THR A CA 1
ATOM 1117 C C . THR A 1 142 ? -9.219 18.903 -3.649 1.00 85.94 142 THR A C 1
ATOM 1119 O O . THR A 1 142 ? -10.382 19.119 -4.009 1.00 85.94 142 THR A O 1
ATOM 1122 N N . THR A 1 143 ? -8.177 19.465 -4.248 1.00 93.19 143 THR A N 1
ATOM 1123 C CA . THR A 1 143 ? -8.356 20.263 -5.467 1.00 93.19 143 THR A CA 1
ATOM 1124 C C . THR A 1 143 ? -8.580 19.343 -6.669 1.00 93.19 143 THR A C 1
ATOM 1126 O O . THR A 1 143 ? -8.121 18.202 -6.686 1.00 93.19 143 THR A O 1
ATOM 1129 N N . VAL A 1 144 ? -9.267 19.829 -7.710 1.00 95.19 144 VAL A N 1
ATOM 1130 C CA . VAL A 1 144 ? -9.455 19.047 -8.951 1.00 95.19 144 VAL A CA 1
ATOM 1131 C C . VAL A 1 144 ? -8.102 18.683 -9.569 1.00 95.19 144 VAL A C 1
ATOM 1133 O O . VAL A 1 144 ? -7.928 17.573 -10.061 1.00 95.19 144 VAL A O 1
ATOM 1136 N N . LYS A 1 145 ? -7.127 19.597 -9.486 1.00 94.50 145 LYS A N 1
ATOM 1137 C CA . LYS A 1 145 ? -5.756 19.363 -9.942 1.00 94.50 145 LYS A CA 1
ATOM 1138 C C . LYS A 1 145 ? -5.112 18.189 -9.204 1.00 94.50 145 LYS A C 1
ATOM 1140 O O . LYS A 1 145 ? -4.647 17.261 -9.847 1.00 94.50 145 LYS A O 1
ATOM 1145 N N . GLU A 1 146 ? -5.162 18.198 -7.875 1.00 95.06 146 GLU A N 1
ATOM 1146 C CA . GLU A 1 146 ? -4.630 17.112 -7.050 1.00 95.06 146 GLU A CA 1
ATOM 1147 C C . GLU A 1 146 ? -5.275 15.769 -7.417 1.00 95.06 146 GLU A C 1
ATOM 1149 O O . GLU A 1 146 ? -4.579 14.784 -7.640 1.00 95.06 146 GLU A O 1
ATOM 1154 N N . GLN A 1 147 ? -6.596 15.725 -7.588 1.00 94.75 147 GLN A N 1
ATOM 1155 C CA . GLN A 1 147 ? -7.273 14.494 -7.994 1.00 94.75 147 GLN A CA 1
ATOM 1156 C C . GLN A 1 147 ? -6.795 13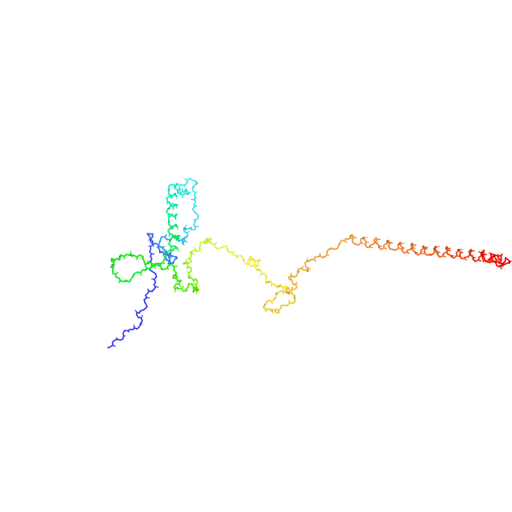.963 -9.359 1.00 94.75 147 GLN A C 1
ATOM 1158 O O . GLN A 1 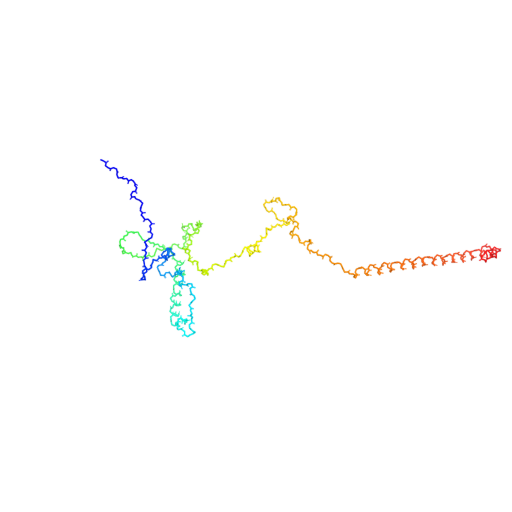147 ? -6.715 12.746 -9.547 1.00 94.75 147 GLN A O 1
ATOM 1163 N N . VAL A 1 148 ? -6.495 14.854 -10.309 1.00 95.81 148 VAL A N 1
ATOM 1164 C CA . VAL A 1 148 ? -5.956 14.487 -11.628 1.00 95.81 148 VAL A CA 1
ATOM 1165 C C . VAL A 1 148 ? -4.508 14.015 -11.517 1.00 95.81 148 VAL A C 1
ATOM 1167 O O . VAL A 1 148 ? -4.178 12.981 -12.092 1.00 95.81 148 VAL A O 1
ATOM 1170 N N . ASP A 1 149 ? -3.673 14.706 -10.742 1.00 95.94 149 ASP A N 1
ATOM 1171 C CA . ASP A 1 149 ? -2.264 14.347 -10.534 1.00 95.94 149 ASP A CA 1
ATOM 1172 C C . ASP A 1 149 ? -2.128 12.961 -9.873 1.00 95.94 149 ASP A C 1
ATOM 1174 O O . ASP A 1 149 ? -1.238 12.181 -10.211 1.00 95.94 149 ASP A O 1
ATOM 1178 N N . TRP A 1 150 ? -3.070 12.603 -8.994 1.00 94.75 150 TRP A N 1
ATOM 1179 C CA . TRP A 1 150 ? -3.144 11.284 -8.355 1.00 94.75 150 TRP A CA 1
ATOM 1180 C C . TRP A 1 150 ? -3.905 10.228 -9.174 1.00 94.75 150 TRP A C 1
ATOM 1182 O O . TRP A 1 150 ? -4.124 9.105 -8.702 1.00 94.75 150 TRP A O 1
ATOM 1192 N N . LYS A 1 151 ? -4.311 10.529 -10.415 1.00 96.12 151 LYS A N 1
ATOM 1193 C CA . LYS A 1 151 ? -4.964 9.550 -11.289 1.00 96.12 151 LYS A CA 1
ATOM 1194 C C . LYS A 1 151 ? -3.934 8.567 -11.843 1.00 96.12 151 LYS A C 1
ATOM 1196 O O . LYS A 1 151 ? -3.296 8.813 -12.860 1.00 96.12 151 LYS A O 1
ATOM 1201 N N . ILE A 1 152 ? -3.838 7.402 -11.209 1.00 94.44 152 ILE A N 1
ATOM 1202 C CA . ILE A 1 152 ? -2.948 6.323 -11.653 1.00 94.44 152 ILE A CA 1
ATOM 1203 C C . ILE A 1 152 ? -3.458 5.737 -12.990 1.00 94.44 152 ILE A C 1
ATOM 1205 O O . ILE A 1 152 ? -4.602 5.263 -13.044 1.00 94.44 152 ILE A O 1
ATOM 1209 N N . PRO A 1 153 ? -2.648 5.747 -14.069 1.00 91.75 153 PRO A N 1
ATOM 1210 C CA . PRO A 1 153 ? -3.007 5.117 -15.339 1.00 91.75 153 PRO A CA 1
ATOM 1211 C C . PRO A 1 153 ? -3.166 3.591 -15.211 1.00 91.75 153 PRO A C 1
ATOM 1213 O O . PRO A 1 153 ? -2.513 2.969 -14.371 1.00 91.75 153 PRO A O 1
ATOM 1216 N N . PRO A 1 154 ? -4.005 2.948 -16.046 1.00 91.06 154 PRO A N 1
ATOM 1217 C CA . PRO A 1 154 ? -4.157 1.497 -16.020 1.00 91.06 154 PRO A CA 1
ATOM 1218 C C . PRO A 1 154 ? -2.843 0.792 -16.378 1.00 91.06 154 PRO A C 1
ATOM 1220 O O . PRO A 1 154 ? -2.131 1.202 -17.295 1.00 91.06 154 PRO A O 1
ATOM 1223 N N . CYS A 1 155 ? -2.549 -0.315 -15.695 1.00 89.62 155 CYS A N 1
ATOM 1224 C CA . CYS A 1 155 ? -1.373 -1.125 -15.988 1.00 89.62 155 CYS A CA 1
ATOM 1225 C C . CYS A 1 155 ? -1.611 -2.010 -17.224 1.00 89.62 155 CYS A C 1
ATOM 1227 O O . CYS A 1 155 ? -2.282 -3.041 -17.172 1.00 89.62 155 CYS A O 1
ATOM 1229 N N . ILE A 1 156 ? -1.046 -1.605 -18.361 1.00 91.00 156 ILE A N 1
ATOM 1230 C CA . ILE A 1 156 ? -1.020 -2.412 -19.584 1.00 91.00 156 ILE A CA 1
ATOM 1231 C C . ILE A 1 156 ? 0.328 -3.122 -19.626 1.00 91.00 156 ILE A C 1
ATOM 1233 O O . ILE A 1 156 ? 1.360 -2.491 -19.827 1.00 91.00 156 ILE A O 1
ATOM 1237 N N . SER A 1 157 ? 0.327 -4.432 -19.381 1.00 89.25 157 SER A N 1
ATOM 1238 C CA . SER A 1 157 ? 1.565 -5.212 -19.363 1.00 89.25 157 SER A CA 1
ATOM 1239 C C . SER A 1 157 ? 1.852 -5.861 -20.719 1.00 89.25 157 SER A C 1
ATOM 1241 O O . SER A 1 157 ? 0.931 -6.318 -21.399 1.00 89.25 157 SER A O 1
ATOM 1243 N N . ASN A 1 158 ? 3.136 -5.966 -21.077 1.00 89.19 158 ASN A N 1
ATOM 1244 C CA . ASN A 1 158 ? 3.582 -6.649 -22.298 1.00 89.19 158 ASN A CA 1
ATOM 1245 C C . ASN A 1 158 ? 3.558 -8.188 -22.184 1.00 89.19 158 ASN A C 1
ATOM 1247 O O . ASN A 1 158 ? 3.649 -8.870 -23.200 1.00 89.19 158 ASN A O 1
ATOM 1251 N N . TRP A 1 159 ? 3.397 -8.746 -20.973 1.00 89.75 159 TRP A N 1
ATOM 1252 C CA . TRP A 1 159 ? 3.436 -10.199 -20.735 1.00 89.75 159 TRP A CA 1
ATOM 1253 C C . TRP A 1 159 ? 2.103 -10.824 -20.326 1.00 89.75 159 TRP A C 1
ATOM 1255 O O . TRP A 1 159 ? 1.818 -11.964 -20.689 1.00 89.75 159 TRP A O 1
ATOM 1265 N N . LYS A 1 160 ? 1.303 -10.140 -19.503 1.00 92.25 160 LYS A N 1
ATOM 1266 C CA . LYS A 1 160 ? 0.115 -10.715 -18.863 1.00 92.25 160 LYS A CA 1
ATOM 1267 C C . LYS A 1 160 ? -1.147 -9.952 -19.241 1.00 92.25 160 LYS A C 1
ATOM 1269 O O . LYS A 1 160 ? -1.273 -8.748 -19.034 1.00 92.25 160 LYS A O 1
ATOM 1274 N N . ASN A 1 161 ? -2.119 -10.708 -19.734 1.00 93.50 161 ASN A N 1
ATOM 1275 C CA . ASN A 1 161 ? -3.463 -10.232 -20.019 1.00 93.50 161 ASN A CA 1
ATOM 1276 C C . ASN A 1 161 ? -4.475 -11.307 -19.589 1.00 93.50 161 ASN A C 1
ATOM 1278 O O . ASN A 1 161 ? -4.972 -12.050 -20.434 1.00 93.50 161 ASN A O 1
ATOM 1282 N N . PRO A 1 162 ? -4.750 -11.447 -18.278 1.00 95.12 162 PRO A N 1
ATOM 1283 C CA . PRO A 1 162 ? -5.546 -12.560 -17.757 1.00 95.12 162 PRO A CA 1
ATOM 1284 C C . PRO A 1 162 ? -6.995 -12.537 -18.253 1.00 95.12 162 PRO A C 1
ATOM 1286 O O . PRO A 1 162 ? -7.609 -13.585 -18.403 1.00 95.12 162 PRO A O 1
ATOM 1289 N N . LYS A 1 163 ? -7.535 -11.344 -18.525 1.00 95.06 163 LYS A N 1
ATOM 1290 C CA . LYS A 1 163 ? -8.895 -11.157 -19.045 1.00 95.06 163 LYS A CA 1
ATOM 1291 C C . LYS A 1 163 ? -8.960 -11.146 -20.578 1.00 95.06 163 LYS A C 1
ATOM 1293 O O . LYS A 1 163 ? -10.046 -10.999 -21.122 1.00 95.06 163 LYS A O 1
ATOM 1298 N N . GLY A 1 164 ? -7.825 -11.276 -21.270 1.00 94.12 164 GLY A N 1
ATOM 1299 C CA . GLY A 1 164 ? -7.781 -11.352 -22.732 1.00 94.12 164 GLY A CA 1
ATOM 1300 C C . GLY A 1 164 ? -8.251 -10.088 -23.460 1.00 94.12 164 GLY A C 1
ATOM 1301 O O . GLY A 1 164 ? -8.745 -10.189 -24.575 1.00 94.12 164 GLY A O 1
ATOM 1302 N N . PHE A 1 165 ? -8.115 -8.896 -22.868 1.00 94.81 165 PHE A N 1
ATOM 1303 C CA . PHE A 1 165 ? -8.551 -7.654 -23.514 1.00 94.81 165 PHE A CA 1
ATOM 1304 C C . PHE A 1 165 ? -7.815 -7.393 -24.838 1.00 94.81 165 PHE A C 1
ATOM 1306 O O . PHE A 1 165 ? -6.582 -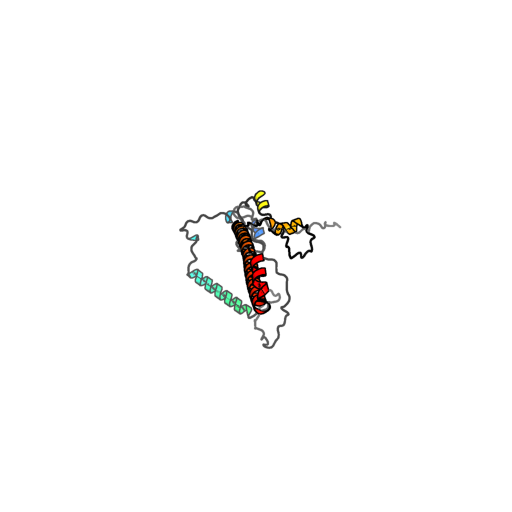7.468 -24.901 1.00 94.81 165 PHE A O 1
ATOM 1313 N N . THR A 1 166 ? -8.561 -7.009 -25.874 1.00 93.81 166 THR A N 1
ATOM 1314 C CA . THR A 1 166 ? -7.998 -6.493 -27.127 1.00 93.81 166 THR A CA 1
ATOM 1315 C C . THR A 1 166 ? -7.586 -5.041 -26.912 1.00 93.81 166 THR A C 1
ATOM 1317 O O . THR A 1 166 ? -8.430 -4.167 -26.739 1.00 93.81 166 THR A O 1
ATOM 1320 N N . ILE A 1 167 ? -6.279 -4.786 -26.875 1.00 90.88 167 ILE A N 1
ATOM 1321 C CA . ILE A 1 167 ? -5.707 -3.463 -26.594 1.00 90.88 167 ILE A CA 1
ATOM 1322 C C . ILE A 1 167 ? -5.016 -2.984 -27.865 1.00 90.88 167 ILE A C 1
ATOM 1324 O O . ILE A 1 167 ? -4.230 -3.734 -28.447 1.00 90.88 167 ILE A O 1
ATOM 1328 N N . ALA A 1 168 ? -5.305 -1.749 -28.269 1.00 92.44 168 ALA A N 1
ATOM 1329 C CA . ALA A 1 168 ? -4.668 -1.115 -29.414 1.00 92.44 168 ALA A CA 1
ATOM 1330 C C . ALA A 1 168 ? -3.140 -1.022 -29.234 1.00 92.44 168 ALA A C 1
ATOM 1332 O O . ALA A 1 168 ? -2.622 -0.952 -28.114 1.00 92.44 168 ALA A O 1
ATOM 1333 N N . LEU A 1 169 ? -2.409 -1.061 -30.351 1.00 89.25 169 LEU A N 1
ATOM 1334 C CA . LEU A 1 169 ? -0.945 -1.125 -30.341 1.00 89.25 169 LEU A CA 1
ATOM 1335 C C . LEU A 1 169 ? -0.311 0.119 -29.713 1.00 89.25 169 LEU A C 1
ATOM 1337 O O . LEU A 1 169 ? 0.663 -0.017 -28.978 1.00 89.25 169 LEU A O 1
ATOM 1341 N N . ASP A 1 170 ? -0.890 1.301 -29.930 1.00 88.94 170 ASP A N 1
ATOM 1342 C CA . ASP A 1 170 ? -0.437 2.554 -29.322 1.00 88.94 170 ASP A CA 1
ATOM 1343 C C . ASP A 1 170 ? -0.396 2.436 -27.792 1.00 88.94 170 ASP A C 1
ATOM 1345 O O . ASP A 1 170 ? 0.642 2.667 -27.180 1.00 88.94 170 ASP A O 1
ATOM 1349 N N . LYS A 1 171 ? -1.476 1.967 -27.159 1.00 90.25 171 LYS A N 1
ATOM 1350 C CA . LYS A 1 171 ? -1.553 1.840 -25.696 1.00 90.25 171 LYS A CA 1
ATOM 1351 C C . LYS A 1 171 ? -0.615 0.774 -25.131 1.00 90.25 171 LYS A C 1
ATOM 1353 O O . LYS A 1 171 ? -0.190 0.906 -23.987 1.00 90.25 171 LYS A O 1
ATOM 1358 N N . ARG A 1 172 ? -0.273 -0.259 -25.911 1.00 86.56 172 ARG A N 1
ATOM 1359 C CA . ARG A 1 172 ? 0.738 -1.262 -25.522 1.00 86.56 172 ARG A CA 1
ATOM 1360 C C . ARG A 1 172 ? 2.156 -0.705 -25.613 1.00 86.56 172 ARG A C 1
ATOM 1362 O O . ARG A 1 172 ? 2.957 -0.918 -24.713 1.00 86.56 172 ARG A O 1
ATOM 1369 N N . LEU A 1 173 ? 2.448 0.033 -26.679 1.00 85.00 173 LEU A N 1
ATOM 1370 C CA . LEU A 1 173 ? 3.776 0.589 -26.932 1.00 85.00 173 LEU A CA 1
ATOM 1371 C C . LEU A 1 173 ? 4.103 1.785 -26.029 1.00 85.00 173 LEU A C 1
ATOM 1373 O O . LEU A 1 173 ? 5.265 1.981 -25.688 1.00 85.00 173 LEU A O 1
ATOM 1377 N N . VAL A 1 174 ? 3.096 2.556 -25.604 1.00 82.00 174 VAL A N 1
ATOM 1378 C CA . VAL A 1 174 ? 3.267 3.750 -24.752 1.00 82.00 174 VAL A CA 1
ATOM 1379 C C . VAL A 1 174 ? 3.976 3.440 -23.427 1.00 82.00 174 VAL A C 1
ATOM 1381 O O . VAL A 1 174 ? 4.738 4.272 -22.942 1.00 82.00 174 VAL A O 1
ATOM 1384 N N . VAL A 1 175 ? 3.773 2.251 -22.853 1.00 77.75 175 VAL A N 1
ATOM 1385 C CA . VAL A 1 175 ? 4.386 1.863 -21.566 1.00 77.75 175 VAL A CA 1
ATOM 1386 C C . VAL A 1 175 ? 5.878 1.545 -21.701 1.00 77.75 175 VAL A C 1
ATOM 1388 O O . VAL A 1 175 ? 6.620 1.652 -20.731 1.00 77.75 175 VAL A O 1
ATOM 1391 N N . ASP A 1 176 ? 6.339 1.176 -22.895 1.00 80.31 176 ASP A N 1
ATOM 1392 C CA . ASP A 1 176 ? 7.689 0.647 -23.111 1.00 80.31 176 ASP A CA 1
ATOM 1393 C C . ASP A 1 176 ? 8.793 1.685 -22.849 1.00 80.31 176 ASP A C 1
ATOM 1395 O O . ASP A 1 176 ? 9.946 1.325 -22.644 1.00 80.31 176 ASP A O 1
ATOM 1399 N N . GLY A 1 177 ? 8.476 2.986 -22.873 1.00 78.56 177 GLY A N 1
ATOM 1400 C CA . GLY A 1 177 ? 9.424 4.057 -22.540 1.00 78.56 177 GLY A CA 1
ATOM 1401 C C . GLY A 1 177 ? 10.639 4.173 -23.474 1.00 78.56 177 GLY A C 1
ATOM 1402 O O . GLY A 1 177 ? 11.370 5.154 -23.390 1.00 78.56 177 GLY A O 1
ATOM 1403 N N . ARG A 1 178 ? 10.834 3.240 -24.419 1.00 79.50 178 ARG A N 1
ATOM 1404 C CA . ARG A 1 178 ? 11.935 3.238 -25.398 1.00 79.50 178 ARG A CA 1
ATOM 1405 C C . ARG A 1 178 ? 11.994 4.520 -26.226 1.00 79.50 178 ARG A C 1
ATOM 1407 O O . ARG A 1 178 ? 13.079 4.962 -26.570 1.00 79.50 178 ARG A O 1
ATOM 1414 N N . GLY A 1 179 ? 10.846 5.145 -26.494 1.00 81.12 179 GLY A N 1
ATOM 1415 C CA . GLY A 1 179 ? 10.780 6.436 -27.190 1.00 81.12 179 GLY A CA 1
ATOM 1416 C C . GLY A 1 179 ? 11.310 7.627 -26.380 1.00 81.12 179 GLY A C 1
ATOM 1417 O O . GLY A 1 179 ? 11.587 8.669 -26.962 1.00 81.12 179 GLY A O 1
ATOM 1418 N N . LEU A 1 180 ? 11.467 7.486 -25.059 1.00 84.06 180 LEU A N 1
ATOM 1419 C CA . LEU A 1 180 ? 12.058 8.504 -24.185 1.00 84.06 180 LEU A CA 1
ATOM 1420 C C . LEU A 1 180 ? 13.586 8.350 -24.070 1.00 84.06 180 LEU A C 1
ATOM 1422 O O . LEU A 1 180 ? 14.271 9.283 -23.654 1.00 84.06 180 LEU A O 1
ATOM 1426 N N . GLN A 1 181 ? 14.138 7.193 -24.450 1.00 84.88 181 GLN A N 1
ATOM 1427 C CA . GLN A 1 181 ? 15.575 6.953 -24.420 1.00 84.88 181 GLN A CA 1
ATOM 1428 C C . GLN A 1 181 ? 16.248 7.598 -25.635 1.00 84.88 181 GLN A C 1
ATOM 1430 O O . GLN A 1 181 ? 16.127 7.127 -26.764 1.00 84.88 181 GLN A O 1
ATOM 1435 N N . GLN A 1 182 ? 17.005 8.667 -25.401 1.00 84.69 182 GLN A N 1
ATOM 1436 C CA . GLN A 1 182 ? 17.857 9.255 -26.430 1.00 84.69 182 GLN A CA 1
ATOM 1437 C C . GLN A 1 182 ? 19.155 8.449 -26.534 1.00 84.69 182 GLN A C 1
ATOM 1439 O O . GLN A 1 182 ? 19.969 8.439 -25.609 1.00 84.69 182 GLN A O 1
ATOM 1444 N N . VAL A 1 183 ? 19.358 7.764 -27.661 1.00 86.62 183 VAL A N 1
ATOM 1445 C CA . VAL A 1 183 ? 20.636 7.104 -27.958 1.00 86.62 183 VAL A CA 1
ATOM 1446 C C . VAL A 1 183 ? 21.650 8.187 -28.318 1.00 86.62 183 VAL A C 1
ATOM 1448 O O . VAL A 1 183 ? 21.626 8.734 -29.418 1.00 86.62 183 VAL A O 1
ATOM 1451 N N . ARG A 1 184 ? 22.527 8.526 -27.371 1.00 90.00 184 ARG A N 1
ATOM 1452 C CA . ARG A 1 184 ? 23.601 9.503 -27.573 1.00 90.00 184 ARG A CA 1
ATOM 1453 C C . ARG A 1 184 ? 24.887 8.772 -27.957 1.00 90.00 184 ARG A C 1
ATOM 1455 O O . ARG A 1 184 ? 25.388 7.969 -27.174 1.00 90.00 184 ARG A O 1
ATOM 1462 N N . ILE A 1 185 ? 25.416 9.048 -29.147 1.00 91.62 185 ILE A N 1
ATOM 1463 C CA . ILE A 1 185 ? 26.681 8.476 -29.634 1.00 91.62 185 ILE A CA 1
ATOM 1464 C C . ILE A 1 185 ? 27.806 9.486 -29.386 1.00 91.62 185 ILE A C 1
ATOM 1466 O O . ILE A 1 185 ? 27.616 10.686 -29.567 1.00 91.62 185 ILE A O 1
ATOM 1470 N N . ASN A 1 186 ? 28.959 8.998 -28.927 1.00 94.62 186 ASN A N 1
ATOM 1471 C CA . ASN A 1 186 ? 30.136 9.819 -28.645 1.00 94.62 186 ASN A CA 1
ATOM 1472 C C . ASN A 1 186 ? 30.945 10.110 -29.927 1.00 94.62 186 ASN A C 1
ATOM 1474 O O . ASN A 1 186 ? 31.123 9.223 -30.758 1.00 94.62 186 ASN A O 1
ATOM 1478 N N . GLU A 1 187 ? 31.506 11.311 -30.046 1.00 93.44 187 GLU A N 1
ATOM 1479 C CA . GLU A 1 187 ? 32.348 11.749 -31.171 1.00 93.44 187 GLU A CA 1
ATOM 1480 C C . GLU A 1 187 ? 33.673 10.980 -31.268 1.00 93.44 187 GLU A C 1
ATOM 1482 O O . GLU A 1 187 ? 34.230 10.839 -32.353 1.00 93.44 187 GLU A O 1
ATOM 1487 N N . ILE A 1 188 ? 34.145 10.380 -30.167 1.00 96.06 188 ILE A N 1
ATOM 1488 C CA . ILE A 1 188 ? 35.325 9.495 -30.182 1.00 96.06 188 ILE A CA 1
ATOM 1489 C C . ILE A 1 188 ? 35.145 8.352 -31.190 1.00 96.06 188 ILE A C 1
ATOM 1491 O O . ILE A 1 188 ? 36.113 7.940 -31.824 1.00 96.06 188 ILE A O 1
ATOM 1495 N N . PHE A 1 189 ? 33.914 7.861 -31.377 1.00 95.62 189 PHE A N 1
ATOM 1496 C CA . PHE A 1 189 ? 33.646 6.820 -32.367 1.00 95.62 189 PHE A CA 1
ATOM 1497 C C . PHE A 1 189 ? 33.866 7.310 -33.802 1.00 95.62 189 PHE A C 1
ATOM 1499 O O . PHE A 1 189 ? 34.335 6.531 -34.628 1.00 95.62 189 PHE A O 1
ATOM 1506 N N . ALA A 1 190 ? 33.596 8.586 -34.091 1.00 94.81 190 ALA A N 1
ATOM 1507 C CA . ALA A 1 190 ? 33.888 9.180 -35.392 1.00 94.81 190 ALA A CA 1
ATOM 1508 C C . ALA A 1 190 ? 35.403 9.338 -35.589 1.00 94.81 190 ALA A C 1
ATOM 1510 O O . ALA A 1 190 ? 35.945 8.833 -36.569 1.00 94.81 190 ALA A O 1
ATOM 1511 N N . ASN A 1 191 ? 36.108 9.901 -34.601 1.00 95.75 191 ASN A N 1
ATOM 1512 C CA . ASN A 1 191 ? 37.568 10.065 -34.657 1.00 95.75 191 ASN A CA 1
ATOM 1513 C C . ASN A 1 191 ? 38.298 8.715 -34.801 1.00 95.75 191 ASN A C 1
ATOM 1515 O O . ASN A 1 191 ? 39.302 8.591 -35.509 1.00 95.75 191 ASN A O 1
ATOM 1519 N N . LEU A 1 192 ? 37.794 7.675 -34.131 1.00 95.44 192 LEU A N 1
ATOM 1520 C CA . LEU A 1 192 ? 38.324 6.318 -34.245 1.00 95.44 192 LEU A CA 1
ATOM 1521 C C . LEU A 1 192 ? 38.083 5.732 -35.641 1.00 95.44 192 LEU A C 1
ATOM 1523 O O . LEU A 1 192 ? 38.980 5.102 -36.199 1.00 95.44 192 LEU A O 1
ATOM 1527 N N . ALA A 1 193 ? 36.894 5.936 -36.210 1.00 97.00 193 ALA A N 1
ATOM 1528 C CA . ALA A 1 193 ? 36.581 5.472 -37.557 1.00 97.00 193 ALA A CA 1
ATOM 1529 C C . ALA A 1 193 ? 37.464 6.165 -38.607 1.00 97.00 193 ALA A C 1
ATOM 1531 O O . ALA A 1 193 ? 38.026 5.493 -39.470 1.00 97.00 193 ALA A O 1
ATOM 1532 N N . GLU A 1 194 ? 37.657 7.479 -38.491 1.00 95.44 194 GLU A N 1
ATOM 1533 C CA . GLU A 1 194 ? 38.498 8.258 -39.406 1.00 95.44 194 GLU A CA 1
ATOM 1534 C C . GLU A 1 194 ? 39.972 7.852 -39.331 1.00 95.44 194 GLU A C 1
ATOM 1536 O O . GLU A 1 194 ? 40.596 7.582 -40.358 1.00 95.44 194 GLU A O 1
ATOM 1541 N N . SER A 1 195 ? 40.525 7.738 -38.120 1.00 96.75 195 SER A N 1
ATOM 1542 C CA . SER A 1 195 ? 41.918 7.306 -37.936 1.00 96.75 195 SER A CA 1
ATOM 1543 C C . SER A 1 195 ? 42.155 5.885 -38.447 1.00 96.75 195 SER A C 1
ATOM 1545 O O . SER A 1 195 ? 43.175 5.625 -39.086 1.00 96.75 195 SER A O 1
ATOM 1547 N N . SER A 1 196 ? 41.194 4.982 -38.238 1.00 96.31 196 SER A N 1
ATOM 1548 C CA . SER A 1 196 ? 41.261 3.614 -38.760 1.00 96.31 196 SER A CA 1
ATOM 154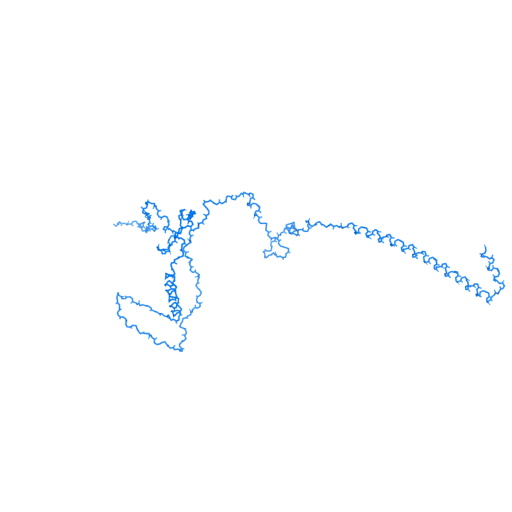9 C C . SER A 1 196 ? 41.197 3.587 -40.289 1.00 96.31 196 SER A C 1
ATOM 1551 O O . SER A 1 196 ? 41.953 2.845 -40.912 1.00 96.31 196 SER A O 1
ATOM 1553 N N . TYR A 1 197 ? 40.356 4.424 -40.904 1.00 96.44 197 TYR A N 1
ATOM 1554 C CA . TYR A 1 197 ? 40.249 4.520 -42.362 1.00 96.44 197 TYR A CA 1
ATOM 1555 C C . TYR A 1 197 ? 41.544 5.042 -42.998 1.00 96.44 197 TYR A C 1
ATOM 1557 O O . TYR A 1 197 ? 42.022 4.501 -43.997 1.00 96.44 197 TYR A O 1
ATOM 1565 N N . PHE A 1 198 ? 42.163 6.053 -42.384 1.00 96.50 198 PHE A N 1
ATOM 1566 C CA . PHE A 1 198 ? 43.445 6.588 -42.841 1.00 96.50 198 PHE A CA 1
ATOM 1567 C C . PHE A 1 198 ? 44.584 5.571 -42.683 1.00 96.50 198 PHE A C 1
ATOM 1569 O O . PHE A 1 198 ? 45.382 5.376 -43.602 1.00 96.50 198 PHE A O 1
ATOM 1576 N N . ALA A 1 199 ? 44.626 4.865 -41.550 1.00 97.12 199 ALA A N 1
ATOM 1577 C CA . ALA A 1 199 ? 45.593 3.795 -41.321 1.00 97.12 199 ALA A CA 1
ATOM 1578 C C . ALA A 1 199 ? 45.445 2.656 -42.345 1.00 97.12 199 ALA A C 1
ATOM 1580 O O . ALA A 1 199 ? 46.449 2.145 -42.846 1.00 97.12 199 ALA A O 1
ATOM 1581 N N . GLU A 1 200 ? 44.211 2.278 -42.696 1.00 96.50 200 GLU A N 1
ATOM 1582 C CA . GLU A 1 200 ? 43.953 1.262 -43.718 1.00 96.50 200 GLU A CA 1
ATOM 1583 C C . GLU A 1 200 ? 44.446 1.701 -45.103 1.00 96.50 200 GLU A C 1
ATOM 1585 O O . GLU A 1 200 ? 45.059 0.900 -45.813 1.00 96.50 200 GLU A O 1
ATOM 1590 N N . HIS A 1 201 ? 44.220 2.960 -45.485 1.00 96.06 201 HIS A N 1
ATOM 1591 C CA . HIS A 1 201 ? 44.695 3.496 -46.760 1.00 96.06 201 HIS A CA 1
ATOM 1592 C C . HIS A 1 201 ? 46.217 3.380 -46.888 1.00 96.06 201 HIS A C 1
ATOM 1594 O O . HIS A 1 201 ? 46.712 2.771 -47.838 1.00 96.06 201 HIS A O 1
ATOM 1600 N N . ILE A 1 202 ? 46.947 3.865 -45.878 1.00 97.19 202 ILE A N 1
ATOM 1601 C CA . ILE A 1 202 ? 48.412 3.779 -45.831 1.00 97.19 202 ILE A CA 1
ATOM 1602 C C . ILE A 1 202 ? 48.865 2.318 -45.900 1.00 97.19 202 ILE A C 1
ATOM 1604 O O . ILE A 1 202 ? 49.769 1.977 -46.660 1.00 97.19 202 ILE A O 1
ATOM 1608 N N . ALA A 1 203 ? 48.227 1.423 -45.142 1.00 96.62 203 ALA A N 1
ATOM 1609 C CA . ALA A 1 203 ? 48.586 0.009 -45.151 1.00 96.62 203 ALA A CA 1
ATOM 1610 C C . ALA A 1 203 ? 48.405 -0.637 -46.537 1.00 96.62 203 ALA A C 1
ATOM 1612 O O . ALA A 1 203 ? 49.192 -1.509 -46.920 1.00 96.62 203 ALA A O 1
ATOM 1613 N N . ARG A 1 204 ? 47.392 -0.217 -47.308 1.00 95.19 204 ARG A N 1
ATOM 1614 C CA . ARG A 1 204 ? 47.159 -0.708 -48.674 1.00 95.19 204 ARG A CA 1
ATOM 1615 C C . ARG A 1 204 ? 48.201 -0.188 -49.656 1.00 95.19 204 ARG A C 1
ATOM 1617 O O . ARG A 1 204 ? 48.708 -1.002 -50.425 1.00 95.19 204 ARG A O 1
ATOM 1624 N N . GLU A 1 205 ? 48.545 1.095 -49.606 1.00 94.12 205 GLU A N 1
ATOM 1625 C CA . GLU A 1 205 ? 49.607 1.681 -50.440 1.00 94.12 205 GLU A CA 1
ATOM 1626 C C . GLU A 1 205 ? 50.948 0.998 -50.169 1.00 94.12 205 GLU A C 1
ATOM 1628 O O . GLU A 1 205 ? 51.546 0.421 -51.076 1.00 94.12 205 GLU A O 1
ATOM 1633 N N . VAL A 1 206 ? 51.344 0.905 -48.895 1.00 95.69 206 VAL A N 1
ATOM 1634 C CA . VAL A 1 206 ? 52.572 0.208 -48.485 1.00 95.69 206 VAL A CA 1
ATOM 1635 C C . VAL A 1 206 ? 52.556 -1.257 -48.937 1.00 95.69 206 VAL A C 1
ATOM 1637 O O . VAL A 1 206 ? 53.577 -1.794 -49.366 1.00 95.69 206 VAL A O 1
ATOM 1640 N N . SER A 1 207 ? 51.404 -1.936 -48.882 1.00 91.38 207 SER A N 1
ATOM 1641 C CA . SER A 1 207 ? 51.282 -3.315 -49.373 1.00 91.38 207 SER A CA 1
ATOM 1642 C C . SER A 1 207 ? 51.434 -3.416 -50.893 1.00 91.38 207 SER A C 1
ATOM 1644 O O . SER A 1 207 ? 52.047 -4.371 -51.373 1.00 91.38 207 SER A O 1
ATOM 1646 N N . GLN A 1 208 ? 50.891 -2.466 -51.657 1.00 91.56 208 GLN A N 1
ATOM 1647 C CA . GLN A 1 208 ? 51.028 -2.418 -53.115 1.00 91.56 208 GLN A CA 1
ATOM 1648 C C . GLN A 1 208 ? 52.480 -2.169 -53.517 1.00 91.56 208 GLN A C 1
ATOM 1650 O O . GLN A 1 208 ? 53.048 -2.975 -54.253 1.00 91.56 208 GLN A O 1
ATOM 1655 N N . GLU A 1 209 ? 53.120 -1.160 -52.936 1.00 92.56 209 GLU A N 1
ATOM 1656 C CA . GLU A 1 209 ? 54.531 -0.854 -53.174 1.00 92.56 209 GLU A CA 1
ATOM 1657 C C . GLU A 1 209 ? 55.438 -2.027 -52.785 1.00 92.56 209 GLU A C 1
ATOM 1659 O O . GLU A 1 209 ? 56.349 -2.404 -53.527 1.00 92.56 209 GLU A O 1
ATOM 1664 N N . ALA A 1 210 ? 55.161 -2.686 -51.655 1.00 91.00 210 ALA A N 1
ATOM 1665 C CA . ALA A 1 210 ? 55.888 -3.883 -51.250 1.00 91.00 210 ALA A CA 1
ATOM 1666 C C . ALA A 1 210 ? 55.702 -5.040 -52.247 1.00 91.00 210 ALA A C 1
ATOM 1668 O O . ALA A 1 210 ? 56.646 -5.802 -52.482 1.00 91.00 210 ALA A O 1
ATOM 1669 N N . ARG A 1 211 ? 54.515 -5.201 -52.850 1.00 91.19 211 ARG A N 1
ATOM 1670 C CA . ARG A 1 211 ? 54.280 -6.197 -53.913 1.00 91.19 211 ARG A CA 1
ATOM 1671 C C . ARG A 1 211 ? 55.072 -5.850 -55.168 1.00 91.19 211 ARG A C 1
ATOM 1673 O O . ARG A 1 211 ? 55.732 -6.736 -55.707 1.00 91.19 211 ARG A O 1
ATOM 1680 N N . GLU A 1 212 ? 55.065 -4.590 -55.588 1.00 91.44 212 GLU A N 1
ATOM 1681 C CA . GLU A 1 212 ? 55.806 -4.109 -56.758 1.00 91.44 212 GLU A CA 1
ATOM 1682 C C . GLU A 1 212 ? 57.319 -4.259 -56.572 1.00 91.44 212 GLU A C 1
ATOM 1684 O O . GLU A 1 212 ? 57.987 -4.881 -57.399 1.00 91.44 212 GLU A O 1
ATOM 1689 N N . CYS A 1 213 ? 57.862 -3.815 -55.437 1.00 88.38 213 CYS A N 1
ATOM 1690 C CA . CYS A 1 213 ? 59.274 -3.986 -55.096 1.00 88.38 213 CYS A CA 1
ATOM 1691 C C . CYS A 1 213 ? 59.680 -5.466 -55.056 1.00 88.38 213 CYS A C 1
ATOM 1693 O O . CYS A 1 213 ? 60.740 -5.843 -55.564 1.00 88.38 213 CYS A O 1
ATOM 1695 N N . ASN A 1 214 ? 58.837 -6.338 -54.492 1.00 87.88 214 ASN A N 1
ATOM 1696 C CA . ASN A 1 214 ? 59.081 -7.779 -54.505 1.00 87.88 214 ASN A CA 1
ATOM 1697 C C . ASN A 1 214 ? 59.024 -8.371 -55.916 1.00 87.88 214 ASN A C 1
ATOM 1699 O O . ASN A 1 214 ? 59.817 -9.266 -56.220 1.00 87.88 214 ASN A O 1
ATOM 1703 N N . GLN A 1 215 ? 58.135 -7.877 -56.776 1.00 88.88 215 GLN A N 1
ATOM 1704 C CA . GLN A 1 215 ? 58.044 -8.305 -58.166 1.00 88.88 215 GLN A CA 1
ATOM 1705 C C . GLN A 1 215 ? 59.286 -7.884 -58.957 1.00 88.88 215 GLN A C 1
ATOM 1707 O O . GLN A 1 215 ? 59.888 -8.722 -59.625 1.00 88.88 215 GLN A O 1
ATOM 1712 N N . VAL A 1 216 ? 59.740 -6.636 -58.811 1.00 89.81 216 VAL A N 1
ATOM 1713 C CA . VAL A 1 216 ? 60.985 -6.142 -59.424 1.00 89.81 216 VAL A CA 1
ATOM 1714 C C . VAL A 1 216 ? 62.187 -6.946 -58.927 1.00 89.81 216 VAL A C 1
ATOM 1716 O O . VAL A 1 216 ? 63.006 -7.392 -59.730 1.00 89.81 216 VAL A O 1
ATOM 1719 N N . ARG A 1 217 ? 62.281 -7.209 -57.616 1.00 86.12 217 ARG A N 1
ATOM 1720 C CA . ARG A 1 217 ? 63.341 -8.049 -57.033 1.00 86.12 217 ARG A CA 1
ATOM 1721 C C . ARG A 1 217 ? 63.336 -9.469 -57.607 1.00 86.12 217 ARG A C 1
ATOM 1723 O O . ARG A 1 217 ? 64.407 -10.005 -57.888 1.00 86.12 217 ARG A O 1
ATOM 1730 N N . ARG A 1 218 ? 62.160 -10.082 -57.786 1.00 86.62 218 ARG A N 1
ATOM 1731 C CA . ARG A 1 218 ? 62.018 -11.404 -58.423 1.00 86.62 218 ARG A CA 1
ATOM 1732 C C . ARG A 1 218 ? 62.445 -11.368 -59.886 1.00 86.62 218 ARG A C 1
ATOM 1734 O O . ARG A 1 218 ? 63.264 -12.194 -60.273 1.00 86.62 218 ARG A O 1
ATOM 1741 N N . ASN A 1 219 ? 61.967 -10.388 -60.651 1.00 89.38 219 ASN A N 1
ATOM 1742 C CA . ASN A 1 219 ? 62.316 -10.221 -62.060 1.00 89.38 219 ASN A CA 1
ATOM 1743 C C . ASN A 1 219 ? 63.834 -10.068 -62.243 1.00 89.38 219 ASN A C 1
ATOM 1745 O O . ASN A 1 219 ? 64.408 -10.805 -63.039 1.00 89.38 219 ASN A O 1
ATOM 1749 N N . ARG A 1 220 ? 64.497 -9.223 -61.435 1.00 87.94 220 ARG A N 1
ATOM 1750 C CA . ARG A 1 220 ? 65.967 -9.061 -61.438 1.00 87.94 220 ARG A CA 1
ATOM 1751 C C . ARG A 1 220 ? 66.705 -10.364 -61.128 1.00 87.94 220 ARG A C 1
ATOM 1753 O O . ARG A 1 220 ? 67.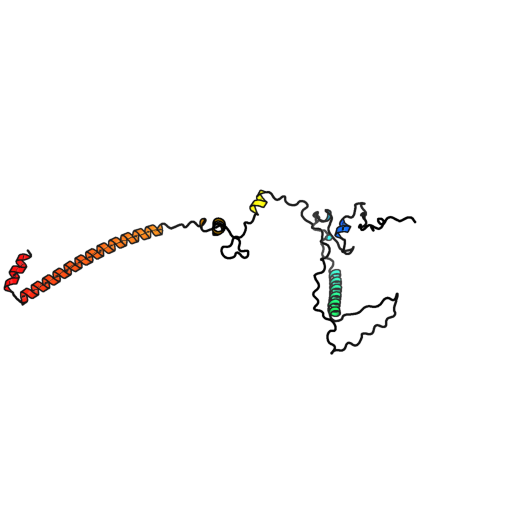709 -10.679 -61.759 1.00 87.94 220 ARG A O 1
ATOM 1760 N N . LEU A 1 221 ? 66.222 -11.142 -60.155 1.00 88.19 221 LEU A N 1
ATOM 1761 C CA . LEU A 1 221 ? 66.824 -12.436 -59.826 1.00 88.19 221 LEU A CA 1
ATOM 1762 C C . LEU A 1 221 ? 66.637 -13.455 -60.960 1.00 88.19 221 LEU A C 1
ATOM 1764 O O . LEU A 1 221 ? 67.551 -14.228 -61.246 1.00 88.19 221 LEU A O 1
ATOM 1768 N N . ASP A 1 222 ? 65.472 -13.466 -61.605 1.00 86.94 222 ASP A N 1
ATOM 1769 C CA . ASP A 1 222 ? 65.176 -14.348 -62.734 1.00 86.94 222 ASP A CA 1
ATOM 1770 C C . ASP A 1 222 ? 65.919 -13.929 -64.014 1.00 86.94 222 ASP A C 1
ATOM 1772 O O . ASP A 1 222 ? 66.302 -14.796 -64.799 1.00 86.94 222 ASP A O 1
ATOM 1776 N N . GLU A 1 223 ? 66.174 -12.635 -64.219 1.00 82.50 223 GLU A N 1
ATOM 1777 C CA . GLU A 1 223 ? 67.108 -12.115 -65.229 1.00 82.50 223 GLU A CA 1
ATOM 1778 C C . GLU A 1 223 ? 68.531 -12.598 -64.950 1.00 82.50 223 GLU A C 1
ATOM 1780 O O . GLU A 1 223 ? 69.117 -13.265 -65.798 1.00 82.50 223 GLU A O 1
ATOM 1785 N N . TYR A 1 224 ? 69.044 -12.402 -63.732 1.00 83.38 224 TYR A N 1
ATOM 1786 C CA . TYR A 1 224 ? 70.377 -12.879 -63.346 1.00 83.38 224 TYR A CA 1
ATOM 1787 C C . TYR A 1 224 ? 70.527 -14.404 -63.506 1.00 83.38 224 TYR A C 1
ATOM 1789 O O . TYR A 1 224 ? 71.549 -14.908 -63.979 1.00 83.38 224 TYR A O 1
ATOM 1797 N N . ARG A 1 225 ? 69.488 -15.178 -63.157 1.00 84.06 225 ARG A N 1
ATOM 1798 C CA . ARG A 1 225 ? 69.437 -16.630 -63.408 1.00 84.06 225 ARG A CA 1
ATOM 1799 C C . ARG A 1 225 ? 69.459 -16.954 -64.902 1.00 84.06 225 ARG A C 1
ATOM 1801 O O . ARG A 1 225 ? 70.166 -17.882 -65.296 1.00 84.06 225 ARG A O 1
ATOM 1808 N N . ARG A 1 226 ? 68.698 -16.223 -65.725 1.00 80.62 226 ARG A N 1
ATOM 1809 C CA . ARG A 1 226 ? 68.673 -16.392 -67.187 1.00 80.62 226 ARG A CA 1
ATOM 1810 C C . ARG A 1 226 ? 70.034 -16.087 -67.805 1.00 80.62 226 ARG A C 1
ATOM 1812 O O . ARG A 1 226 ? 70.538 -16.928 -68.544 1.00 80.62 226 ARG A O 1
ATOM 1819 N N . GLU A 1 227 ? 70.664 -14.975 -67.439 1.00 77.69 227 GLU A N 1
ATOM 1820 C CA . GLU A 1 227 ? 72.021 -14.622 -67.873 1.00 77.69 227 GLU A CA 1
ATOM 1821 C C . GLU A 1 227 ? 73.036 -15.708 -67.510 1.00 77.69 227 GLU A C 1
ATOM 1823 O O . GLU A 1 227 ? 73.794 -16.164 -68.367 1.00 77.69 227 GLU A O 1
ATOM 1828 N N . ARG A 1 228 ? 73.008 -16.197 -66.262 1.00 80.56 228 ARG A N 1
ATOM 1829 C CA . ARG A 1 228 ? 73.894 -17.277 -65.801 1.00 80.56 228 ARG A CA 1
ATOM 1830 C C . ARG A 1 228 ? 73.671 -18.586 -66.565 1.00 80.56 228 ARG A C 1
ATOM 1832 O O . ARG A 1 228 ? 74.637 -19.285 -66.868 1.00 80.56 228 ARG A O 1
ATOM 1839 N N . ASN A 1 229 ? 72.423 -18.926 -66.882 1.00 82.62 229 ASN A N 1
ATOM 1840 C CA . ASN A 1 229 ? 72.091 -20.114 -67.671 1.00 82.62 229 ASN A CA 1
ATOM 1841 C C . ASN A 1 229 ? 72.537 -19.980 -69.137 1.00 82.62 229 ASN A C 1
ATOM 1843 O O . ASN A 1 229 ? 73.056 -20.944 -69.698 1.00 82.62 229 ASN A O 1
ATOM 1847 N N . ILE A 1 230 ? 72.385 -18.799 -69.747 1.00 78.56 230 ILE A N 1
ATOM 1848 C CA . ILE A 1 230 ? 72.862 -18.513 -71.111 1.00 78.56 230 ILE A CA 1
ATOM 1849 C C . ILE A 1 230 ? 74.389 -18.589 -71.161 1.00 78.56 230 ILE A C 1
ATOM 1851 O O . ILE A 1 230 ? 74.924 -19.280 -72.020 1.00 78.56 230 ILE A O 1
ATOM 1855 N N . ALA A 1 231 ? 75.087 -17.980 -70.198 1.00 74.12 231 ALA A N 1
ATOM 1856 C CA . ALA A 1 231 ? 76.545 -18.045 -70.097 1.00 74.12 231 ALA A CA 1
ATOM 1857 C C . ALA A 1 231 ? 77.069 -19.486 -69.957 1.00 74.12 231 ALA A C 1
ATOM 1859 O O . ALA A 1 231 ? 78.133 -19.808 -70.476 1.00 74.12 231 ALA A O 1
ATOM 1860 N N . ARG A 1 232 ? 76.317 -20.364 -69.277 1.00 76.62 232 ARG A N 1
ATOM 1861 C CA . ARG A 1 232 ? 76.667 -21.783 -69.118 1.00 76.62 232 ARG A CA 1
ATOM 1862 C C . ARG A 1 232 ? 76.401 -22.615 -70.379 1.00 76.62 232 ARG A C 1
ATOM 1864 O O . ARG A 1 232 ? 77.193 -23.500 -70.677 1.00 76.62 232 ARG A O 1
ATOM 1871 N N . ASN A 1 233 ? 75.299 -22.364 -71.086 1.00 80.06 233 ASN A N 1
ATOM 1872 C CA . ASN A 1 233 ? 74.854 -23.216 -72.195 1.00 80.06 233 ASN A CA 1
ATOM 1873 C C . ASN A 1 233 ? 75.265 -22.702 -73.591 1.00 80.06 233 ASN A C 1
ATOM 1875 O O . ASN A 1 233 ? 75.314 -23.497 -74.523 1.00 80.06 233 ASN A O 1
ATOM 1879 N N . ASN A 1 234 ? 75.486 -21.394 -73.779 1.00 76.69 234 ASN A N 1
ATOM 1880 C CA . ASN A 1 234 ? 75.794 -20.783 -75.081 1.00 76.69 234 ASN A CA 1
ATOM 1881 C C . ASN A 1 234 ? 76.516 -19.415 -74.915 1.00 76.69 234 ASN A C 1
ATOM 1883 O O . ASN A 1 234 ? 75.856 -18.370 -74.882 1.00 76.69 234 ASN A O 1
ATOM 1887 N N . PRO A 1 235 ? 77.859 -19.386 -74.808 1.00 68.44 235 PRO A N 1
ATOM 1888 C CA . PRO A 1 235 ? 78.608 -18.182 -74.427 1.00 68.44 235 PRO A CA 1
ATOM 1889 C C . PRO A 1 235 ? 78.598 -17.063 -75.489 1.00 68.44 235 PRO A C 1
ATOM 1891 O O . PRO A 1 235 ? 78.430 -15.899 -75.134 1.00 68.44 235 PRO A O 1
ATOM 1894 N N . ASP A 1 236 ? 78.632 -17.385 -76.787 1.00 68.31 236 ASP A N 1
ATOM 1895 C CA . ASP A 1 236 ? 78.696 -16.399 -77.893 1.00 68.31 236 ASP A CA 1
ATOM 1896 C C . ASP A 1 236 ? 77.412 -15.559 -78.087 1.00 68.31 236 ASP A C 1
ATOM 1898 O O . ASP A 1 236 ? 77.321 -14.676 -78.951 1.00 68.31 236 ASP A O 1
ATOM 1902 N N . LYS A 1 237 ? 76.350 -15.868 -77.335 1.00 69.56 237 LYS A N 1
ATOM 1903 C CA . LYS A 1 237 ? 75.077 -15.129 -77.358 1.00 69.56 237 LYS A CA 1
ATOM 1904 C C . LYS A 1 237 ? 74.921 -14.178 -76.172 1.00 69.56 237 LYS A C 1
ATOM 1906 O O . LYS A 1 237 ? 74.002 -13.361 -76.192 1.00 69.56 237 LYS A O 1
ATOM 1911 N N . LEU A 1 238 ? 75.819 -14.238 -75.187 1.00 66.25 238 LEU A N 1
ATOM 1912 C CA . LEU A 1 238 ? 75.756 -13.407 -73.987 1.00 66.25 238 LEU A CA 1
ATOM 1913 C C . LEU A 1 238 ? 75.990 -11.922 -74.303 1.00 66.25 238 LEU A C 1
ATOM 1915 O O . LEU A 1 238 ? 75.235 -11.074 -73.835 1.00 66.25 238 LEU A O 1
ATOM 1919 N N . ASP A 1 239 ? 76.964 -11.617 -75.162 1.00 65.44 239 ASP A N 1
ATOM 1920 C CA . ASP A 1 239 ? 77.288 -10.234 -75.539 1.00 65.44 239 ASP A CA 1
ATOM 1921 C C . ASP A 1 239 ? 76.148 -9.558 -76.307 1.00 65.44 239 ASP A C 1
ATOM 1923 O O . ASP A 1 239 ? 75.885 -8.375 -76.119 1.00 65.44 239 ASP A O 1
ATOM 1927 N N . ARG A 1 240 ? 75.403 -10.317 -77.121 1.00 65.94 240 ARG A N 1
ATOM 1928 C CA . ARG A 1 240 ? 74.195 -9.815 -77.799 1.00 65.94 240 ARG A CA 1
ATOM 1929 C C . ARG A 1 240 ? 73.032 -9.585 -76.840 1.00 65.94 240 ARG A C 1
ATOM 1931 O O . ARG A 1 240 ? 72.289 -8.633 -77.032 1.00 65.94 240 ARG A O 1
ATOM 1938 N N . PHE A 1 241 ? 72.876 -10.442 -75.830 1.00 67.62 241 PHE A N 1
ATOM 1939 C CA . PHE A 1 241 ? 71.832 -10.291 -74.817 1.00 67.62 241 PHE A CA 1
ATOM 1940 C C . PHE A 1 241 ? 72.054 -9.031 -73.967 1.00 67.62 241 PHE A C 1
ATOM 1942 O O . PHE A 1 241 ? 71.121 -8.259 -73.772 1.00 67.62 241 PHE A O 1
ATOM 1949 N N . LYS A 1 242 ? 73.299 -8.770 -73.544 1.00 67.50 242 LYS A N 1
ATOM 1950 C CA . LYS A 1 242 ? 73.654 -7.568 -72.771 1.00 67.50 242 LYS A CA 1
ATOM 1951 C C . LYS A 1 242 ? 73.512 -6.272 -73.573 1.00 67.50 242 LYS A C 1
ATOM 1953 O O . LYS A 1 242 ? 73.014 -5.289 -73.047 1.00 67.50 242 LYS A O 1
ATOM 1958 N N . LYS A 1 243 ? 73.871 -6.291 -74.861 1.00 66.00 243 LYS A N 1
ATOM 1959 C CA . LYS A 1 243 ? 73.784 -5.121 -75.755 1.00 66.00 243 LYS A CA 1
ATOM 1960 C C . LYS A 1 243 ? 72.350 -4.694 -76.102 1.00 66.00 243 LYS A C 1
ATOM 1962 O O . LYS A 1 243 ? 72.165 -3.623 -76.657 1.00 66.00 243 LYS A O 1
ATOM 1967 N N . GLY A 1 244 ? 71.351 -5.538 -75.828 1.00 60.59 244 GLY A N 1
ATOM 1968 C CA . GLY A 1 244 ? 69.931 -5.207 -76.000 1.00 60.59 244 GLY A CA 1
ATOM 1969 C C . GLY A 1 244 ? 69.264 -4.610 -74.756 1.00 60.59 244 GLY A C 1
ATOM 1970 O O . GLY A 1 244 ? 68.077 -4.310 -74.812 1.00 60.59 244 GLY A O 1
ATOM 1971 N N . HIS A 1 245 ? 69.997 -4.496 -73.643 1.00 59.69 245 HIS A N 1
ATOM 1972 C CA . HIS A 1 245 ? 69.499 -3.997 -72.356 1.00 59.69 245 HIS A CA 1
ATOM 1973 C C . HIS A 1 245 ? 70.092 -2.627 -71.953 1.00 59.69 245 HIS A C 1
ATOM 1975 O O . HIS A 1 245 ? 69.718 -2.118 -70.895 1.00 59.69 245 HIS A O 1
ATOM 1981 N N . GLU A 1 246 ? 70.993 -2.060 -72.769 1.00 46.97 246 GLU A N 1
ATOM 1982 C CA . GLU A 1 246 ? 71.436 -0.648 -72.730 1.00 46.97 246 GLU A CA 1
ATOM 1983 C C . GLU A 1 246 ? 70.491 0.236 -73.554 1.00 46.97 246 GLU A C 1
ATOM 1985 O O . GLU A 1 246 ? 70.193 1.358 -73.086 1.00 46.97 246 GLU A O 1
#

Sequence (246 aa):
MERFPKYLWQAIKHLRHECDAEGKLRNDAIARSGHSKDKIICTRLVDVKPKVFEEEGELLQRPNEETITQQTEATRLALEKITSTKVASGGHNSGAKQRIIRMAEVQQDPMESPKFKINRKIPHAPPSPPASVISSISPLKTTVKEQVDWKIPPCISNWKNPKGFTIALDKRLVVDGRGLQQVRINEIFANLAESSYFAEHIAREVSQEARECNQVRRNRLDEYRRERNIARNNPDKLDRFKKGHE

Mean predicted aligned error: 15.7 Å

Radius of gyration: 53.7 Å; Cα contacts (8 Å, |Δi|>4): 49; chains: 1; bounding box: 148×66×125 Å

Foldseek 3Di:
DDDDDPPPPPPDPDDDFDADPVRHTPPCVVQCVQHDPPDDADDDPVSLDDDDDDPPDPVPDDPDPVVVVVVVVVVVVVVVVVVVVVVDDDDDDDDDPDDDDPDDDDPDDPPDDDPDDPPDDDPDDDDGRDGDDDDPPDDDPQDPVNVVVPPDDDDDDPPDDPVPDDDDPCVNVVVVCPVVDDPDDDCVVVVVVVVVVVVVVVVVVVVVVVVVVVVVVVVVVVVVVVLVVCCVPPNVCSVVVVVVVD

Organism: NCBI:txid387005

Secondary structure (DSSP, 8-state):
-----TTTT-----PPPPB-TTS-B-THHHHTTTS-TTS----SHHHHSPPPPPTT-GGGSPPPHHHHHHHHHHHHHHHHHHHHHTTS------S-S------------TTPPP-S----PPPPPPPSPPPP----SS-----HHHHHHT-PPP---SS--TT-----HHHHHGGG-GGG---PPPTHHHHHHHHHHHHHHHHHHHHHHHHHHHHHHHHHHHHHHHHHHHHHH-GGGHHHHHTT--

pLDDT: mean 82.89, std 12.94, range [43.06, 97.19]

InterPro domains:
  IPR004015 SKI-interacting protein SKIP, SNW domain [PF02731] (84-219)
  IPR017862 SKI-interacting protein, SKIP [PTHR12096] (91-205)

Nearest PDB structures (foldseek):
  9fmd-assembly1_R  TM=7.868E-01  e=2.426E-19  Homo sapiens
  6qdv-assembly1_K  TM=8.057E-01  e=8.679E-19  Homo sapiens
  8ro2-assembly1_R  TM=7.657E-01  e=6.072E-18  Homo sapiens
  6id1-assembly1_R  TM=7.371E-01  e=3.474E-17  Homo sapiens